Protein AF-A0A0D6PGB1-F1 (afdb_monomer)

Radius of gyration: 46.37 Å; Cα contacts (8 Å, |Δi|>4): 131; chains: 1; bounding box: 86×35×124 Å

Organism: NCBI:txid1120923

Mean predicted aligned error: 13.99 Å

Foldseek 3Di:
DDALVCVVVVVLCVLAVDDPCVDLVLVVLLLLLAPPLLSVLSCQCSVPDPHDHDQLCVVCVVVVHHSVVSVVSPVVSSVVSNVCVVPWVSVDPVRSVVVSVVSVVVVVVVVVVVVVVVVVVVVVVVVVVVVVVVVVVVVVVVVVVVVLVVVLVVLVVVLVVLVVVLVVLVVVLVVQVPPDPVSVPPDVSCVVSVVSVVVSVVSVVVSVVSVVVNVVSVVPDCVVVVVVCVVVPPDPPPDPPPDDDD

InterPro domains:
  IPR000943 RNA polymerase sigma-70 [PR00046] (34-46)
  IPR000943 RNA polymerase sigma-70 [PR00046] (55-70)
  IPR000943 RNA polymerase sigma-70 [PR00046] (70-81)
  IPR007630 RNA polymerase sigma-70 region 4 [PF04545] (30-82)
  IPR013324 RNA polymerase sigma factor, region 3/4-like [SSF88659] (23-91)
  IPR036388 Winged helix-like DNA-binding domain superfamily [G3DSA:1.10.10.10] (14-84)
  IPR050239 Sigma-70 factor family, RNA polymerase initiation factors [PTHR30603] (18-88)

pLDDT: mean 81.24, std 16.2, range [36.19, 97.31]

Solvent-accessible surface area (backbone atoms only — not comparable to full-atom values): 13958 Å² total; per-residue (Å²): 139,84,57,40,57,52,60,48,48,52,50,50,34,74,73,60,73,60,90,62,66,84,41,66,67,58,47,52,54,56,44,69,71,46,54,73,71,41,32,52,54,49,27,32,47,28,17,48,79,98,38,66,67,43,53,54,55,60,46,9,66,74,73,75,43,53,40,67,55,43,51,52,43,47,55,49,48,54,53,49,50,48,49,50,56,75,76,41,62,67,80,40,65,68,61,39,52,51,50,51,52,54,49,52,51,52,52,48,53,56,50,51,52,51,51,52,55,50,52,52,52,52,53,51,54,50,51,55,51,51,55,49,49,52,53,51,48,52,51,50,54,52,50,53,51,53,53,48,51,52,52,50,54,50,53,50,50,53,42,52,52,47,50,55,51,39,53,53,50,50,53,51,49,56,55,55,69,68,45,57,73,75,56,58,76,76,47,78,35,65,63,55,48,50,52,49,51,54,52,42,49,56,43,49,56,49,45,51,53,45,52,52,51,50,51,50,62,61,69,70,51,68,69,80,70,62,65,70,56,73,77,64,76,69,73,92,79,80,83,81,86,85,86,90,86,131

Structure (mmCIF, N/CA/C/O backbone):
data_AF-A0A0D6PGB1-F1
#
_entry.id   AF-A0A0D6PGB1-F1
#
loop_
_atom_site.group_PDB
_atom_site.id
_atom_site.type_symbol
_atom_site.label_atom_id
_atom_site.label_alt_id
_atom_site.label_comp_id
_atom_site.label_asym_id
_atom_site.label_entity_id
_atom_site.label_seq_id
_atom_site.pdbx_PDB_ins_code
_atom_site.Cartn_x
_atom_site.Cartn_y
_atom_site.Cartn_z
_atom_site.occupancy
_atom_site.B_iso_or_equiv
_atom_site.auth_seq_id
_atom_site.auth_comp_id
_atom_site.auth_asym_id
_atom_site.auth_atom_id
_atom_site.pdbx_PDB_model_num
ATOM 1 N N . MET A 1 1 ? -25.724 -20.618 42.644 1.00 36.19 1 MET A N 1
ATOM 2 C CA . MET A 1 1 ? -25.539 -20.576 41.175 1.00 36.19 1 MET A CA 1
ATOM 3 C C . MET A 1 1 ? -25.773 -19.133 40.751 1.00 36.19 1 MET A C 1
ATOM 5 O O . MET A 1 1 ? -26.821 -18.818 40.206 1.00 36.19 1 MET A O 1
ATOM 9 N N . ASP A 1 2 ? -24.868 -18.235 41.144 1.00 40.53 2 ASP A N 1
ATOM 10 C CA . ASP A 1 2 ? -25.157 -16.798 41.161 1.00 40.53 2 ASP A CA 1
ATOM 11 C C . ASP A 1 2 ? -24.862 -16.106 39.825 1.00 40.53 2 ASP A C 1
ATOM 13 O O . ASP A 1 2 ? -23.730 -16.051 39.355 1.00 40.53 2 ASP A O 1
ATOM 17 N N . TYR A 1 3 ? -25.951 -15.589 39.257 1.00 51.47 3 TYR A N 1
ATOM 18 C CA . TYR A 1 3 ? -26.139 -14.444 38.365 1.00 51.47 3 TYR A CA 1
ATOM 19 C C . TYR A 1 3 ? -24.887 -13.758 37.765 1.00 51.47 3 TYR A C 1
ATOM 21 O O . TYR A 1 3 ? -24.330 -12.837 38.372 1.00 51.47 3 TYR A O 1
ATOM 29 N N . PRO A 1 4 ? -24.540 -14.081 36.502 1.00 61.91 4 PRO A N 1
ATOM 30 C CA . PRO A 1 4 ? -23.469 -13.428 35.740 1.00 61.91 4 PRO A CA 1
ATOM 31 C C . PRO A 1 4 ? -23.622 -11.894 35.696 1.00 61.91 4 PRO A C 1
ATOM 33 O O . PRO A 1 4 ? -22.735 -11.139 36.107 1.00 61.91 4 PRO A O 1
ATOM 36 N N . ILE A 1 5 ? -24.827 -11.426 35.360 1.00 68.06 5 ILE A N 1
ATOM 37 C CA . ILE A 1 5 ? -25.160 -9.998 35.250 1.00 68.06 5 ILE A CA 1
ATOM 38 C C . ILE A 1 5 ? -25.135 -9.290 36.618 1.00 68.06 5 ILE A C 1
ATOM 40 O O . ILE A 1 5 ? -24.740 -8.127 36.704 1.00 68.06 5 ILE A O 1
ATOM 44 N N . ALA A 1 6 ? -25.475 -9.980 37.714 1.00 71.88 6 ALA A N 1
ATOM 45 C CA . ALA A 1 6 ? -25.548 -9.351 39.035 1.00 71.88 6 ALA A CA 1
ATOM 46 C C . ALA A 1 6 ? -24.180 -8.868 39.531 1.00 71.88 6 ALA A C 1
ATOM 48 O O . ALA A 1 6 ? -24.103 -7.827 40.175 1.00 71.88 6 ALA A O 1
ATOM 49 N N . SER A 1 7 ? -23.093 -9.571 39.196 1.00 80.75 7 SER A N 1
ATOM 50 C CA . SER A 1 7 ? -21.736 -9.156 39.581 1.00 80.75 7 SER A CA 1
ATOM 51 C C . SER A 1 7 ? -21.315 -7.833 38.923 1.00 80.75 7 SER A C 1
ATOM 53 O O . SER A 1 7 ? -20.677 -6.987 39.555 1.00 80.75 7 SER A O 1
ATOM 55 N N . PHE A 1 8 ? -21.710 -7.640 37.663 1.00 84.62 8 PHE A N 1
ATOM 56 C CA . PHE A 1 8 ? -21.461 -6.427 36.892 1.00 84.62 8 PHE A CA 1
ATOM 57 C C . PHE A 1 8 ? -22.278 -5.256 37.434 1.00 84.62 8 PHE A C 1
ATOM 59 O O . PHE A 1 8 ? -21.729 -4.210 37.786 1.00 84.62 8 PHE A O 1
ATOM 66 N N . VAL A 1 9 ? -23.586 -5.472 37.575 1.00 82.94 9 VAL A N 1
ATOM 67 C CA . VAL A 1 9 ? -24.528 -4.472 38.079 1.00 82.94 9 VAL A CA 1
ATOM 68 C C . VAL A 1 9 ? -24.185 -4.068 39.513 1.00 82.94 9 VAL A C 1
ATOM 70 O O . VAL A 1 9 ? -24.184 -2.881 3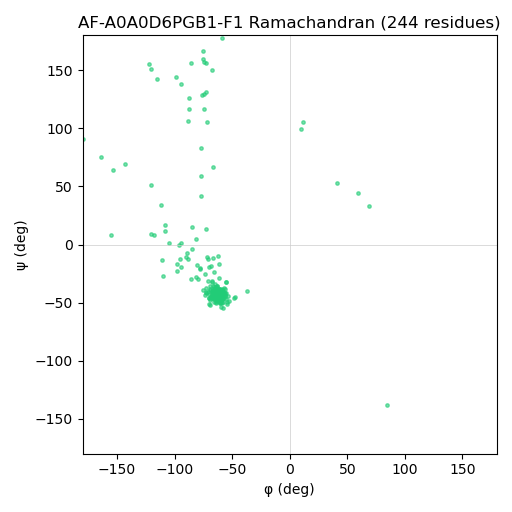9.827 1.00 82.94 9 VAL A O 1
ATOM 73 N N . ALA A 1 10 ? -23.813 -5.015 40.379 1.00 82.88 10 ALA A N 1
ATOM 74 C CA . ALA A 1 10 ? -23.395 -4.723 41.748 1.00 82.88 10 ALA A CA 1
ATOM 75 C C . ALA A 1 10 ? -22.157 -3.820 41.789 1.00 82.88 10 ALA A C 1
ATOM 77 O O . ALA A 1 10 ? -22.096 -2.886 42.593 1.00 82.88 10 ALA A O 1
ATOM 78 N N . ARG A 1 11 ? -21.180 -4.056 40.904 1.00 86.00 11 ARG A N 1
ATOM 79 C CA . ARG A 1 11 ? -19.996 -3.199 40.803 1.00 86.00 11 ARG A CA 1
ATOM 80 C C . ARG A 1 11 ? -20.355 -1.801 40.302 1.00 86.00 11 ARG A C 1
ATOM 82 O O . ARG A 1 11 ? -19.909 -0.829 40.904 1.00 86.00 11 ARG A O 1
ATOM 89 N N . LEU A 1 12 ? -21.203 -1.688 39.279 1.00 83.00 12 LEU A N 1
ATOM 90 C CA . LEU A 1 12 ? -21.682 -0.391 38.787 1.00 83.00 12 LEU A CA 1
ATOM 91 C C . LEU A 1 12 ? -22.460 0.389 39.855 1.00 83.00 12 LEU A C 1
ATOM 93 O O . LEU A 1 12 ? -22.191 1.568 40.073 1.00 83.00 12 LEU A O 1
ATOM 97 N N . LYS A 1 13 ? -23.372 -0.274 40.575 1.00 80.06 13 LYS A N 1
ATOM 98 C CA . LYS A 1 13 ? -24.139 0.330 41.674 1.00 80.06 13 LYS A CA 1
ATOM 99 C C . LYS A 1 13 ? -23.231 0.800 42.808 1.00 80.06 13 LYS A C 1
ATOM 101 O O . LYS A 1 13 ? -23.416 1.903 43.313 1.00 80.06 13 LYS A O 1
ATOM 106 N N . LYS A 1 14 ? -22.217 0.007 43.171 1.00 78.31 14 LYS A N 1
ATOM 107 C CA . LYS A 1 14 ? -21.216 0.387 44.179 1.00 78.31 14 LYS A CA 1
ATOM 108 C C . LYS A 1 14 ? -20.385 1.598 43.748 1.00 78.31 14 LYS A C 1
ATOM 110 O O . LYS A 1 14 ? -20.027 2.417 44.587 1.00 78.31 14 LYS A O 1
ATOM 115 N N . GLU A 1 15 ? -20.053 1.696 42.465 1.00 68.94 15 GLU A N 1
ATOM 116 C CA . GLU A 1 15 ? -19.170 2.741 41.938 1.00 68.94 15 GLU A CA 1
ATOM 117 C C . GLU A 1 15 ? -19.903 4.037 41.527 1.00 68.94 15 GLU A C 1
ATOM 119 O O . GLU A 1 15 ? -19.230 5.050 41.328 1.00 68.94 15 GLU A O 1
ATOM 124 N N . GLY A 1 16 ? -21.243 4.039 41.429 1.00 65.88 16 GLY A N 1
ATOM 125 C CA . GLY A 1 16 ? -22.005 5.195 40.925 1.00 65.88 16 GLY A CA 1
ATOM 126 C C . GLY A 1 16 ? -23.468 5.355 41.373 1.00 65.88 16 GLY A C 1
ATOM 127 O O . GLY A 1 16 ? -24.131 6.229 40.834 1.00 65.88 16 GLY A O 1
ATOM 128 N N . ALA A 1 17 ? -23.978 4.561 42.325 1.00 56.44 17 ALA A N 1
ATOM 129 C CA . ALA A 1 17 ? -25.306 4.696 42.957 1.00 56.44 17 ALA A CA 1
ATOM 130 C C . ALA A 1 17 ? -26.478 5.057 42.011 1.00 56.44 17 ALA A C 1
ATOM 132 O O . ALA A 1 17 ? -27.233 5.988 42.274 1.00 56.44 17 ALA A O 1
ATOM 133 N N . ILE A 1 18 ? -26.660 4.300 40.926 1.00 62.25 18 ILE A N 1
ATOM 134 C CA . ILE A 1 18 ? -27.810 4.453 40.020 1.00 62.25 18 ILE A CA 1
ATOM 135 C C . ILE A 1 18 ? -28.878 3.406 40.340 1.00 62.25 18 ILE A C 1
ATOM 137 O O . ILE A 1 18 ? -28.560 2.253 40.651 1.00 62.25 18 ILE A O 1
ATOM 141 N N . LYS A 1 19 ? -30.151 3.792 40.212 1.00 61.44 19 LYS A N 1
ATOM 142 C CA . LYS A 1 19 ? -31.306 2.922 40.477 1.00 61.44 19 LYS A CA 1
ATOM 143 C C . LYS A 1 19 ? -31.723 2.064 39.270 1.00 61.44 19 LYS A C 1
ATOM 145 O O . LYS A 1 19 ? -32.215 0.966 39.491 1.00 61.44 19 LYS A O 1
ATOM 150 N N . SER A 1 20 ? -31.506 2.514 38.028 1.00 62.84 20 SER A N 1
ATOM 151 C CA . SER A 1 20 ? -32.056 1.902 36.798 1.00 62.84 20 SER A CA 1
ATOM 152 C C . SER A 1 20 ? -31.152 0.918 36.026 1.00 62.84 20 SER A C 1
ATOM 154 O O . SER A 1 20 ? -31.599 0.349 35.032 1.00 62.84 20 SER A O 1
ATOM 156 N N . VAL A 1 21 ? -29.912 0.653 36.472 1.00 64.44 21 VAL A N 1
ATOM 157 C CA . VAL A 1 21 ? -28.917 -0.195 35.748 1.00 64.44 21 VAL A CA 1
ATOM 158 C C . VAL A 1 21 ? -29.368 -1.648 35.565 1.00 64.44 21 VAL A C 1
ATOM 160 O O . VAL A 1 21 ? -28.741 -2.408 34.838 1.00 64.44 21 VAL A O 1
ATOM 163 N N . ASP A 1 22 ? -30.454 -2.057 36.216 1.00 68.19 22 A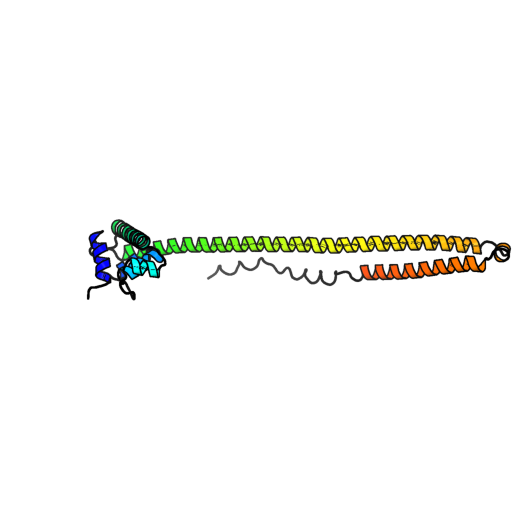SP A N 1
ATOM 164 C CA . ASP A 1 22 ? -30.984 -3.417 36.118 1.00 68.19 22 ASP A CA 1
ATOM 165 C C . ASP A 1 22 ? -31.621 -3.719 34.744 1.00 68.19 22 ASP A C 1
ATOM 167 O O . ASP A 1 22 ? -31.875 -4.883 34.435 1.00 68.19 22 ASP A O 1
ATOM 171 N N . LYS A 1 23 ? -31.865 -2.703 33.900 1.00 77.94 23 LYS A N 1
ATOM 172 C CA . LYS A 1 23 ? -32.414 -2.889 32.548 1.00 77.94 23 LYS A CA 1
ATOM 173 C C . LYS A 1 23 ? -31.351 -3.417 31.578 1.00 77.94 23 LYS A C 1
ATOM 175 O O . LYS A 1 23 ? -30.284 -2.822 31.422 1.00 77.94 23 LYS A O 1
ATOM 180 N N . ALA A 1 24 ? -31.677 -4.503 30.874 1.00 80.94 24 ALA A N 1
ATOM 181 C CA . ALA A 1 24 ? -30.784 -5.137 29.900 1.00 80.94 24 ALA A CA 1
ATOM 182 C C . ALA A 1 24 ? -30.344 -4.174 28.780 1.00 80.94 24 ALA A C 1
ATOM 184 O O . ALA A 1 24 ? -29.161 -4.132 28.449 1.00 80.94 24 ALA A O 1
ATOM 185 N N . ASP A 1 25 ? -31.255 -3.341 28.270 1.00 81.50 25 ASP A N 1
ATOM 186 C CA . ASP A 1 25 ? -30.962 -2.387 27.190 1.00 81.50 25 ASP A CA 1
ATOM 187 C C . ASP A 1 25 ? -29.979 -1.291 27.622 1.00 81.50 25 ASP A C 1
ATOM 189 O O . ASP A 1 25 ? -29.107 -0.886 26.853 1.00 81.50 25 ASP A O 1
ATOM 193 N N . THR A 1 26 ? -30.057 -0.844 28.878 1.00 83.50 26 THR A N 1
ATOM 194 C CA . THR A 1 26 ? -29.109 0.123 29.447 1.00 83.50 26 THR A CA 1
ATOM 195 C C . THR A 1 26 ? -27.714 -0.486 29.568 1.00 83.50 26 THR A C 1
ATOM 197 O O . THR A 1 26 ? -26.721 0.176 29.263 1.00 83.50 26 THR A O 1
ATOM 200 N N . ILE A 1 27 ? -27.624 -1.755 29.982 1.00 85.81 27 ILE A N 1
ATOM 201 C CA . ILE A 1 27 ? -26.357 -2.495 30.063 1.00 85.81 27 ILE A CA 1
ATOM 202 C C . ILE A 1 27 ? -25.742 -2.649 28.671 1.00 85.81 27 ILE A C 1
ATOM 204 O O . ILE A 1 27 ? -24.567 -2.328 28.490 1.00 85.81 27 ILE A O 1
ATOM 208 N N . GLU A 1 28 ? -26.528 -3.089 27.691 1.00 88.38 28 GLU A N 1
ATOM 209 C CA . GLU A 1 28 ? -26.060 -3.270 26.316 1.00 88.38 28 GLU A CA 1
ATOM 210 C C . GLU A 1 28 ? -25.646 -1.928 25.691 1.00 88.38 28 GLU A C 1
ATOM 212 O O . GLU A 1 28 ? -24.582 -1.810 25.080 1.00 88.38 28 GLU A O 1
ATOM 217 N N . GLY A 1 29 ? -26.423 -0.873 25.945 1.00 88.19 29 GLY A N 1
ATOM 218 C CA . GLY A 1 29 ? -26.105 0.492 25.549 1.00 88.19 29 GLY A CA 1
ATOM 219 C C . GLY A 1 29 ? -24.787 0.983 26.147 1.00 88.19 29 GLY A C 1
ATOM 220 O O . GLY A 1 29 ? -23.940 1.495 25.416 1.00 88.19 29 GLY A O 1
ATOM 221 N N . LEU A 1 30 ? -24.551 0.775 27.446 1.00 89.00 30 LEU A N 1
ATOM 222 C CA . LEU A 1 30 ? -23.270 1.098 28.082 1.00 89.00 30 LEU A CA 1
ATOM 223 C C . LEU A 1 30 ? -22.121 0.312 27.445 1.00 89.00 30 LEU A C 1
ATOM 225 O O . LEU A 1 30 ? -21.122 0.927 27.062 1.00 89.00 30 LEU A O 1
ATOM 229 N N . LEU A 1 31 ? -22.264 -1.006 27.286 1.00 91.12 31 LEU A N 1
ATOM 230 C CA . LEU A 1 31 ? -21.253 -1.870 26.669 1.00 91.12 31 LEU A CA 1
ATOM 231 C C . LEU A 1 31 ? -20.885 -1.398 25.258 1.00 91.12 31 LEU A C 1
ATOM 233 O O . LEU A 1 31 ? -19.696 -1.275 24.976 1.00 91.12 31 LEU A O 1
ATOM 237 N N . SER A 1 32 ? -21.867 -0.993 24.445 1.00 90.69 32 SER A N 1
ATOM 238 C CA . SER A 1 32 ? -21.641 -0.466 23.089 1.00 90.69 32 SER A CA 1
ATOM 239 C C . SER A 1 32 ? -20.797 0.817 23.037 1.00 90.69 32 SER A C 1
ATOM 241 O O . SER A 1 32 ? -20.274 1.195 21.990 1.00 90.69 32 SER A O 1
ATOM 243 N N . THR A 1 33 ? -20.646 1.522 24.165 1.00 90.38 33 THR A N 1
ATOM 244 C CA . THR A 1 33 ? -19.785 2.710 24.230 1.00 90.38 33 THR A CA 1
ATOM 245 C C . THR A 1 33 ? -18.305 2.377 24.399 1.00 90.38 33 THR A C 1
ATOM 247 O O . THR A 1 33 ? -17.454 3.251 24.200 1.00 90.38 33 THR A O 1
ATOM 250 N N . LEU A 1 34 ? -17.972 1.162 24.822 1.00 92.50 34 LEU A N 1
ATOM 251 C CA . LEU A 1 34 ? -16.593 0.723 24.987 1.00 92.50 34 LEU A CA 1
ATOM 252 C C . LEU A 1 34 ? -15.934 0.434 23.635 1.00 92.50 34 LEU A C 1
ATOM 254 O O . LEU A 1 34 ? -16.589 0.345 22.603 1.00 92.50 34 LEU A O 1
ATOM 258 N N . THR A 1 35 ? -14.607 0.301 23.629 1.00 92.25 35 THR A N 1
ATOM 259 C CA . THR A 1 35 ? -13.926 -0.306 22.479 1.00 92.25 35 THR A CA 1
ATOM 260 C C . THR A 1 35 ? -14.176 -1.813 22.455 1.00 92.25 35 THR A C 1
ATOM 262 O O . THR A 1 35 ? -14.370 -2.417 23.508 1.00 92.25 35 THR A O 1
ATOM 265 N N . GLU A 1 36 ? -14.063 -2.442 21.285 1.00 91.88 36 GLU A N 1
ATOM 266 C CA . GLU A 1 36 ? -14.257 -3.892 21.108 1.00 91.88 36 GLU A CA 1
ATOM 267 C C . GLU A 1 36 ? -13.477 -4.732 22.142 1.00 91.88 36 GLU A C 1
ATOM 269 O O . GLU A 1 36 ? -14.035 -5.590 22.822 1.00 91.88 36 GLU A O 1
ATOM 274 N N . GLN A 1 37 ? -12.197 -4.408 22.366 1.00 93.38 37 GLN A N 1
ATOM 275 C CA . GLN A 1 37 ? -11.370 -5.089 23.372 1.00 93.38 37 GLN A CA 1
ATOM 276 C C . GLN A 1 37 ? -11.861 -4.884 24.812 1.00 93.38 37 GLN A C 1
ATOM 278 O O . GLN A 1 37 ? -11.785 -5.794 25.637 1.00 93.38 37 GLN A O 1
ATOM 283 N N . GLN A 1 38 ? -12.310 -3.673 25.147 1.00 95.00 38 GLN A N 1
ATOM 284 C CA . GLN A 1 38 ? -12.826 -3.366 26.481 1.00 95.00 38 GLN A CA 1
ATOM 285 C C . GLN A 1 38 ? -14.137 -4.108 26.733 1.00 95.00 38 GLN A C 1
ATOM 287 O O . GLN A 1 38 ? -14.303 -4.715 27.790 1.00 95.00 38 GLN A O 1
ATOM 292 N N . GLU A 1 39 ? -15.040 -4.073 25.759 1.00 94.31 39 GLU A N 1
ATOM 293 C CA . GLU A 1 39 ? -16.326 -4.752 25.799 1.00 94.31 39 GLU A CA 1
ATOM 294 C C . GLU A 1 39 ? -16.150 -6.264 25.956 1.00 94.31 39 GLU A C 1
ATOM 296 O O . GLU A 1 39 ? -16.719 -6.851 26.875 1.00 94.31 39 GLU A O 1
ATOM 301 N N . GLN A 1 40 ? -15.296 -6.882 25.135 1.00 94.00 40 GLN A N 1
ATOM 302 C CA . GLN A 1 40 ? -15.006 -8.314 25.197 1.00 94.00 40 GLN A CA 1
ATOM 303 C C . GLN A 1 40 ? -14.490 -8.731 26.581 1.00 94.00 40 GLN A C 1
ATOM 305 O O . GLN A 1 40 ? -14.971 -9.707 27.158 1.00 94.00 40 GLN A O 1
ATOM 310 N N . ILE A 1 41 ? -13.542 -7.976 27.149 1.00 95.00 41 ILE A N 1
ATOM 311 C CA . ILE A 1 41 ? -12.995 -8.259 28.483 1.00 95.00 41 ILE A CA 1
ATOM 312 C C . ILE A 1 41 ? -14.088 -8.170 29.555 1.00 95.00 41 ILE A C 1
ATOM 314 O O . ILE A 1 41 ? -14.157 -9.042 30.421 1.00 95.00 41 ILE A O 1
ATOM 318 N N . VAL A 1 42 ? -14.952 -7.153 29.501 1.00 93.12 42 VAL A N 1
ATOM 319 C CA . VAL A 1 42 ? -16.049 -6.979 30.468 1.00 93.12 42 VAL A CA 1
ATOM 320 C C . VAL A 1 42 ? -17.099 -8.087 30.320 1.00 93.12 42 VAL A C 1
ATOM 322 O O . VAL A 1 42 ? -17.498 -8.673 31.331 1.00 93.12 42 VAL A O 1
ATOM 325 N N . ARG A 1 43 ? -17.492 -8.434 29.086 1.00 92.62 43 ARG A N 1
ATOM 326 C CA . ARG A 1 43 ? -18.440 -9.523 28.795 1.00 92.62 43 ARG A CA 1
ATOM 327 C C . ARG A 1 43 ? -17.922 -10.870 29.300 1.00 92.62 43 ARG A C 1
ATOM 329 O O . ARG A 1 43 ? -18.654 -11.556 30.004 1.00 92.62 43 ARG A O 1
ATOM 336 N N . LEU A 1 44 ? -16.658 -11.217 29.031 1.00 93.06 44 LEU A N 1
ATOM 337 C CA . LEU A 1 44 ? -16.033 -12.457 29.519 1.00 93.06 44 LEU A CA 1
ATOM 338 C C . LEU A 1 44 ? -15.883 -12.472 31.044 1.00 93.06 44 LEU A C 1
ATOM 340 O O . LEU A 1 44 ? -16.032 -13.508 31.685 1.00 93.06 44 LEU A O 1
ATOM 344 N N . ARG A 1 45 ? -15.578 -11.327 31.655 1.00 91.94 45 ARG A N 1
ATOM 345 C CA . ARG A 1 45 ? -15.382 -11.227 33.105 1.00 91.94 45 ARG A CA 1
ATOM 346 C C . ARG A 1 45 ? -16.666 -11.464 33.885 1.00 91.94 45 ARG A C 1
ATOM 348 O O . ARG A 1 45 ? -16.639 -12.150 34.905 1.00 91.94 45 ARG A O 1
ATOM 355 N N . HIS A 1 46 ? -17.760 -10.889 33.407 1.00 89.94 46 HIS A N 1
ATOM 356 C CA . HIS A 1 46 ? -19.049 -10.909 34.088 1.00 89.94 46 HIS A CA 1
ATOM 357 C C . HIS A 1 46 ? -20.057 -11.874 33.459 1.00 89.94 46 HIS A C 1
ATOM 359 O O . HIS A 1 46 ? -21.173 -11.978 33.944 1.00 89.94 46 HIS A O 1
ATOM 365 N N . GLY A 1 47 ? -19.679 -12.602 32.408 1.00 87.38 47 GLY A N 1
ATOM 366 C CA . GLY A 1 47 ? -20.557 -13.549 31.725 1.00 87.38 47 GLY A CA 1
ATOM 367 C C . GLY A 1 47 ? -21.822 -12.897 31.158 1.00 87.38 47 GLY A C 1
ATOM 368 O O . GLY A 1 47 ? -22.929 -13.387 31.364 1.00 87.38 47 GLY A O 1
ATOM 369 N N . ILE A 1 48 ? -21.674 -11.736 30.515 1.00 86.94 48 ILE A N 1
ATOM 370 C CA . ILE A 1 48 ? -22.800 -10.987 29.937 1.00 86.94 48 ILE A CA 1
ATOM 371 C C . ILE A 1 48 ? -23.061 -11.494 28.516 1.00 86.94 48 ILE A C 1
ATOM 373 O O . ILE A 1 48 ? -22.153 -11.489 27.686 1.00 86.94 48 ILE A O 1
ATOM 377 N N . GLY A 1 49 ? -24.300 -11.888 28.215 1.00 83.69 49 GLY A N 1
ATOM 378 C CA . GLY A 1 49 ? -24.674 -12.476 26.924 1.00 83.69 49 GLY A CA 1
ATOM 379 C C . GLY A 1 49 ? -24.396 -13.988 26.879 1.00 83.69 49 GLY A C 1
ATOM 380 O O . GLY A 1 49 ? -24.668 -14.669 27.865 1.00 83.69 49 GLY A O 1
ATOM 381 N N . PRO A 1 50 ? -23.864 -14.541 25.771 1.00 83.56 50 PRO A N 1
ATOM 382 C CA . PRO A 1 50 ? -23.613 -15.982 25.632 1.00 83.56 50 PRO A CA 1
ATOM 383 C C 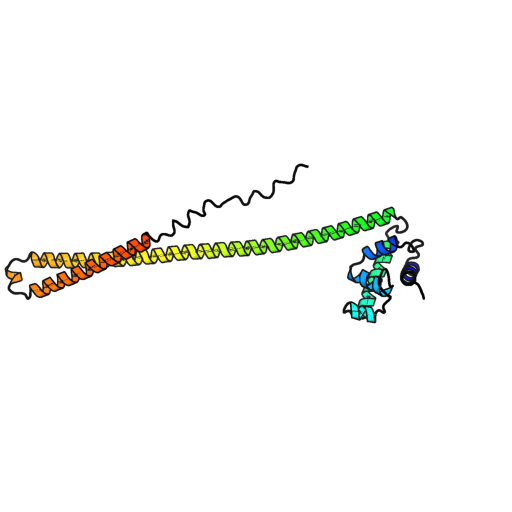. PRO A 1 50 ? -22.307 -16.457 26.298 1.00 83.56 50 PRO A C 1
ATOM 385 O O . PRO A 1 50 ? -21.914 -17.611 26.131 1.00 83.56 50 PRO A O 1
ATOM 388 N N . TYR A 1 51 ? -21.595 -15.579 27.009 1.00 84.31 51 TYR A N 1
ATOM 389 C CA . TYR A 1 51 ? -20.263 -15.869 27.536 1.00 84.31 51 TYR A CA 1
ATOM 390 C C . TYR A 1 51 ? -20.317 -16.387 28.980 1.00 84.31 51 TYR A C 1
ATOM 392 O O . TYR A 1 51 ? -21.037 -15.818 29.801 1.00 84.31 51 TYR A O 1
ATOM 400 N N . PRO A 1 52 ? -19.529 -17.416 29.340 1.00 87.06 52 PRO A N 1
ATOM 401 C CA . PRO A 1 52 ? -19.337 -17.792 30.735 1.00 87.06 52 PRO A CA 1
ATOM 402 C C . PRO A 1 52 ? -18.398 -16.807 31.450 1.00 87.06 52 PRO A C 1
ATOM 404 O O . PRO A 1 52 ? -17.616 -16.091 30.827 1.00 87.06 52 PRO A O 1
ATOM 407 N N . THR A 1 53 ? -18.458 -16.775 32.783 1.00 90.56 53 THR A N 1
ATOM 408 C CA . THR A 1 53 ? -17.578 -15.928 33.602 1.00 90.56 53 THR A CA 1
ATOM 409 C C . THR A 1 53 ? -16.148 -16.465 33.626 1.00 90.56 53 THR A C 1
ATOM 411 O O . THR A 1 53 ? -15.929 -17.629 33.966 1.00 90.56 53 THR A O 1
ATOM 414 N N . HIS A 1 54 ? -15.169 -15.596 33.379 1.00 92.62 54 HIS A N 1
ATOM 415 C CA . HIS A 1 54 ? -13.750 -15.938 33.384 1.00 92.62 54 HIS A CA 1
ATOM 416 C C . HIS A 1 54 ? -12.929 -15.132 34.400 1.00 92.62 54 HIS A C 1
ATOM 418 O O . HIS A 1 54 ? -13.196 -13.971 34.739 1.00 92.62 54 HIS A O 1
ATOM 424 N N . THR A 1 55 ? -11.852 -15.749 34.885 1.00 94.75 55 THR A N 1
ATOM 425 C CA . THR A 1 55 ? -10.859 -15.053 35.713 1.00 94.75 55 THR A CA 1
ATOM 426 C C . THR A 1 55 ? -9.976 -14.135 34.861 1.00 94.75 55 THR A C 1
ATOM 428 O O . THR A 1 55 ? -9.794 -14.368 33.673 1.00 94.75 55 THR A O 1
ATOM 431 N N . LEU A 1 56 ? -9.360 -13.110 35.464 1.00 94.69 56 LEU A N 1
ATOM 432 C CA . LEU A 1 56 ? -8.439 -12.211 34.747 1.00 94.69 56 LEU A CA 1
ATOM 433 C C . LEU A 1 56 ? -7.286 -12.948 34.048 1.00 94.69 56 LEU A C 1
ATOM 435 O O . LEU A 1 56 ? -6.806 -12.474 33.026 1.00 94.69 56 LEU A O 1
ATOM 439 N N . ALA A 1 57 ? -6.829 -14.070 34.616 1.00 95.19 57 ALA A N 1
ATOM 440 C CA . ALA A 1 57 ? -5.780 -14.891 34.018 1.00 95.19 57 ALA A CA 1
ATOM 441 C C . ALA A 1 57 ? -6.298 -15.602 32.761 1.00 95.19 57 ALA A C 1
ATOM 443 O O . ALA A 1 57 ? -5.735 -15.405 31.695 1.00 95.19 57 ALA A O 1
ATOM 444 N N . GLN A 1 58 ? -7.437 -16.296 32.869 1.00 95.38 58 GLN A N 1
ATOM 445 C CA . GLN A 1 58 ? -8.080 -16.968 31.733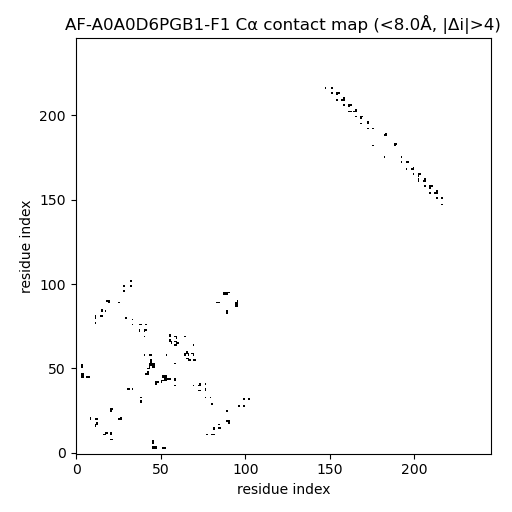 1.00 95.38 58 GLN A CA 1
ATOM 446 C C . GLN A 1 58 ? -8.426 -15.996 30.601 1.00 95.38 58 GLN A C 1
ATOM 448 O O . GLN A 1 58 ? -8.217 -16.306 29.437 1.00 95.38 58 GLN A O 1
ATOM 453 N N . ILE A 1 59 ? -8.931 -14.803 30.932 1.00 95.56 59 ILE A N 1
ATOM 454 C CA . ILE A 1 59 ? -9.182 -13.761 29.929 1.00 95.56 59 ILE A CA 1
ATOM 455 C C . ILE A 1 59 ? -7.868 -13.353 29.269 1.00 95.56 59 ILE A C 1
ATOM 457 O O . ILE A 1 59 ? -7.815 -13.253 28.051 1.00 95.56 59 ILE A O 1
ATOM 461 N N . GLY A 1 60 ? -6.810 -13.152 30.059 1.00 96.00 60 GLY A N 1
ATOM 462 C CA . GLY A 1 60 ? -5.474 -12.855 29.549 1.00 96.00 60 GLY A CA 1
ATOM 463 C C . GLY A 1 60 ? -4.992 -13.886 28.533 1.00 96.00 60 GLY A C 1
ATOM 464 O O . GLY A 1 60 ? -4.536 -13.498 27.461 1.00 96.00 60 GLY A O 1
ATOM 465 N N . ASP A 1 61 ? -5.196 -15.171 28.817 1.00 96.12 61 ASP A N 1
ATOM 466 C CA . ASP A 1 61 ? -4.851 -16.262 27.902 1.00 96.12 61 ASP A CA 1
ATOM 467 C C . ASP A 1 61 ? -5.682 -16.213 26.604 1.00 96.12 61 ASP A C 1
ATOM 469 O O . ASP A 1 61 ? -5.140 -16.419 25.522 1.00 96.12 61 ASP A O 1
ATOM 473 N N . ILE A 1 62 ? -6.976 -15.869 26.686 1.00 93.88 62 ILE A N 1
ATOM 474 C CA . ILE A 1 62 ? -7.881 -15.763 25.524 1.00 93.88 62 ILE A CA 1
ATOM 475 C C . ILE A 1 62 ? -7.507 -14.588 24.605 1.00 93.88 62 ILE A C 1
ATOM 477 O O . ILE A 1 62 ? -7.509 -14.740 23.386 1.00 93.88 62 ILE A O 1
ATOM 481 N N . VAL A 1 63 ? -7.209 -13.410 25.166 1.00 92.75 63 VAL A N 1
ATOM 482 C CA . VAL A 1 63 ? -6.891 -12.194 24.382 1.00 92.75 63 VAL A CA 1
ATOM 483 C C . VAL A 1 63 ? -5.390 -11.972 24.153 1.00 92.75 63 VAL A C 1
ATOM 485 O O . VAL A 1 63 ? -5.007 -10.973 23.546 1.00 92.75 63 VAL A O 1
ATOM 488 N N . GLY A 1 64 ? -4.525 -12.870 24.634 1.00 95.62 64 GLY A N 1
ATOM 489 C CA . GLY A 1 64 ? -3.069 -12.755 24.496 1.00 95.62 64 GLY A CA 1
ATOM 490 C C . GLY A 1 64 ? -2.453 -11.607 25.307 1.00 95.62 64 GLY A C 1
ATOM 491 O O . GLY A 1 64 ? -1.491 -10.977 24.869 1.00 95.62 64 GLY A O 1
ATOM 492 N N . LEU A 1 65 ? -3.013 -11.295 26.480 1.00 96.12 65 LEU A N 1
ATOM 493 C CA . LEU A 1 65 ? -2.576 -10.206 27.359 1.00 96.12 65 LEU A CA 1
ATOM 494 C C . LEU A 1 65 ? -2.208 -10.714 28.756 1.00 96.12 65 LEU A C 1
ATOM 496 O O . LEU A 1 65 ? -2.737 -11.703 29.247 1.00 96.12 65 LEU A O 1
ATOM 500 N N . SER A 1 66 ? -1.349 -9.979 29.465 1.00 97.25 66 SER A N 1
ATOM 501 C CA . SER A 1 66 ? -1.074 -10.294 30.869 1.00 97.25 66 SER A CA 1
ATOM 502 C C . SER A 1 66 ? -2.299 -10.038 31.754 1.00 97.25 66 SER A C 1
ATOM 504 O O . SER A 1 66 ? -3.078 -9.109 31.519 1.00 97.25 66 SER A O 1
ATOM 506 N N . LYS A 1 67 ? -2.424 -10.800 32.847 1.00 97.00 67 LYS A N 1
ATOM 507 C CA . LYS A 1 67 ? -3.471 -10.621 33.871 1.00 97.00 67 LYS A CA 1
ATOM 508 C C . LYS A 1 67 ? -3.618 -9.161 34.321 1.00 97.00 67 LYS A C 1
ATOM 510 O O . LYS A 1 67 ? -4.728 -8.645 34.446 1.00 97.00 67 LYS A O 1
ATOM 515 N N . GLU A 1 68 ? -2.495 -8.490 34.571 1.00 96.44 68 GLU A N 1
ATOM 516 C CA . GLU A 1 68 ? -2.491 -7.094 35.013 1.00 96.44 68 GLU A CA 1
ATOM 517 C C . GLU A 1 68 ? -2.954 -6.148 33.900 1.00 96.44 68 GLU A C 1
ATOM 519 O O . GLU A 1 68 ? -3.690 -5.196 34.162 1.00 96.44 68 GLU A O 1
ATOM 524 N N . ARG A 1 69 ? -2.608 -6.432 32.638 1.00 97.00 69 ARG A N 1
ATOM 525 C CA . ARG A 1 69 ? -3.100 -5.648 31.506 1.00 97.00 69 ARG A CA 1
ATOM 526 C C . ARG A 1 69 ? -4.615 -5.768 31.354 1.00 97.00 69 ARG A C 1
ATOM 528 O O . ARG A 1 69 ? -5.272 -4.743 31.177 1.00 97.00 69 ARG A O 1
ATOM 535 N N . VAL A 1 70 ? -5.173 -6.971 31.492 1.00 96.88 70 VAL A N 1
ATOM 536 C CA . VAL A 1 70 ? -6.630 -7.191 31.492 1.00 96.88 70 VAL A CA 1
ATOM 537 C C . VAL A 1 70 ? -7.299 -6.388 32.610 1.00 96.88 70 VAL A C 1
ATOM 539 O O . VAL A 1 70 ? -8.239 -5.642 32.342 1.00 96.88 70 VAL A O 1
ATOM 542 N N . ARG A 1 71 ? -6.761 -6.435 33.838 1.00 96.06 71 ARG A N 1
ATOM 543 C CA . ARG A 1 71 ? -7.263 -5.642 34.978 1.00 96.06 71 ARG A CA 1
ATOM 544 C C . ARG A 1 71 ? -7.263 -4.139 34.689 1.00 96.06 71 ARG A C 1
ATOM 546 O O . ARG A 1 71 ? -8.198 -3.422 35.041 1.00 96.06 71 ARG A O 1
ATOM 553 N N . GLN A 1 72 ? -6.202 -3.631 34.062 1.00 97.31 72 GLN A N 1
ATOM 554 C CA . GLN A 1 72 ? -6.111 -2.219 33.690 1.00 97.31 72 GLN A CA 1
ATOM 555 C C . GLN A 1 72 ? -7.163 -1.829 32.652 1.00 97.31 72 GLN A C 1
ATOM 557 O O . GLN A 1 72 ? -7.724 -0.737 32.757 1.00 97.31 72 GLN A O 1
ATOM 562 N N . ILE A 1 73 ? -7.412 -2.687 31.659 1.00 96.31 73 ILE A N 1
ATOM 563 C CA . ILE A 1 73 ? -8.425 -2.451 30.625 1.00 96.31 73 ILE A CA 1
ATOM 564 C C . ILE A 1 73 ? -9.825 -2.472 31.247 1.00 96.31 73 ILE A C 1
ATOM 566 O O . ILE A 1 73 ? -10.579 -1.521 31.043 1.00 96.31 73 ILE A O 1
ATOM 570 N N . GLU A 1 74 ? -10.123 -3.462 32.091 1.00 94.62 74 GLU A N 1
ATOM 571 C CA . GLU A 1 74 ? -11.371 -3.548 32.861 1.00 94.62 74 GLU A CA 1
ATOM 572 C C . GLU A 1 74 ? -11.596 -2.266 33.686 1.00 94.62 74 GLU A C 1
ATOM 574 O O . GLU A 1 74 ? -12.619 -1.598 33.561 1.00 94.62 74 GLU A O 1
ATOM 579 N N . ASN A 1 75 ? -10.600 -1.822 34.458 1.00 93.88 75 ASN A N 1
ATOM 580 C CA . ASN A 1 75 ? -10.712 -0.593 35.251 1.00 93.88 75 ASN A CA 1
ATOM 581 C C . ASN A 1 75 ? -10.825 0.685 34.403 1.00 93.88 75 ASN A C 1
ATOM 583 O O . ASN A 1 75 ? -11.280 1.718 34.895 1.00 93.88 75 ASN A O 1
ATOM 587 N N . ARG A 1 76 ? -10.351 0.688 33.152 1.00 95.00 76 ARG A N 1
ATOM 588 C CA . ARG A 1 76 ? -10.598 1.806 32.225 1.00 95.00 76 ARG A CA 1
ATOM 589 C C . ARG A 1 76 ? -12.048 1.799 31.748 1.00 95.00 76 ARG A C 1
ATOM 591 O O . ARG A 1 76 ? -12.653 2.865 31.746 1.00 95.00 76 ARG A O 1
ATOM 598 N N . ALA A 1 77 ? -12.599 0.629 31.429 1.00 94.00 77 ALA A N 1
ATOM 599 C CA . ALA A 1 77 ? -14.002 0.479 31.054 1.00 94.00 77 ALA A CA 1
ATOM 600 C C . ALA A 1 77 ? -14.947 0.965 32.168 1.00 94.00 77 ALA A C 1
ATOM 602 O O . ALA A 1 77 ? -15.771 1.843 31.930 1.00 94.00 77 ALA A O 1
ATOM 603 N N . PHE A 1 78 ? -14.750 0.514 33.412 1.00 91.44 78 PHE A N 1
ATOM 604 C CA . PHE A 1 78 ? -15.567 0.966 34.549 1.00 91.44 78 PHE A CA 1
ATOM 605 C C . PHE A 1 78 ? -15.4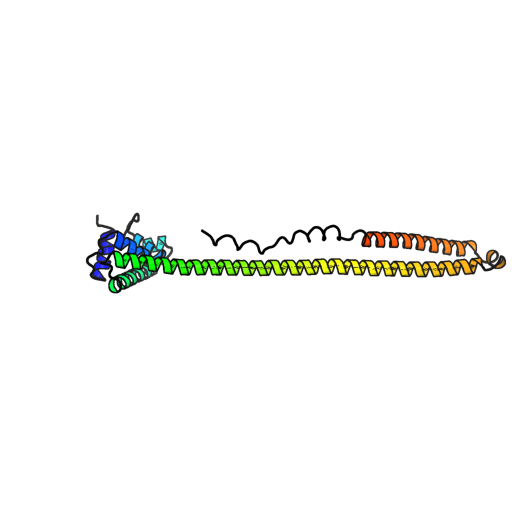52 2.473 34.821 1.00 91.44 78 PHE A C 1
ATOM 607 O O . PHE A 1 78 ? -16.452 3.140 35.082 1.00 91.44 78 PHE A O 1
ATOM 614 N N . ARG A 1 79 ? -14.253 3.056 34.674 1.00 91.19 79 ARG A N 1
ATOM 615 C CA . ARG A 1 79 ? -14.083 4.517 34.766 1.00 91.19 79 ARG A CA 1
ATOM 616 C C . ARG A 1 79 ? -14.872 5.268 33.697 1.00 91.19 79 ARG A C 1
ATOM 618 O O . ARG A 1 79 ? -15.409 6.333 33.995 1.00 91.19 79 ARG A O 1
ATOM 625 N N . GLN A 1 80 ? -14.937 4.731 32.481 1.00 90.44 80 GLN A N 1
ATOM 626 C CA . GLN A 1 80 ? -15.728 5.310 31.403 1.00 90.44 80 GLN A CA 1
ATOM 627 C C . GLN A 1 80 ? -17.226 5.200 31.689 1.00 90.44 80 GLN A C 1
ATOM 629 O O . GLN A 1 80 ? -17.925 6.199 31.541 1.00 90.44 80 GLN A O 1
ATOM 634 N N . PHE A 1 81 ? -17.707 4.040 32.145 1.00 89.94 81 PHE A N 1
ATOM 635 C CA . PHE A 1 81 ? -19.104 3.885 32.554 1.00 89.94 81 PHE A CA 1
ATOM 636 C C . PHE A 1 81 ? -19.483 4.914 33.600 1.00 89.94 81 PHE A C 1
ATOM 638 O O . PHE A 1 81 ? -20.443 5.646 33.403 1.00 89.94 81 PHE A O 1
ATOM 645 N N . ARG A 1 82 ? -18.671 5.056 34.649 1.00 87.56 82 ARG A N 1
ATOM 646 C CA . ARG A 1 82 ? -18.884 6.056 35.696 1.00 87.56 82 ARG A CA 1
ATOM 647 C C . ARG A 1 82 ? -18.982 7.478 35.135 1.00 87.56 82 ARG A C 1
ATOM 649 O O . ARG A 1 82 ? -19.827 8.252 35.568 1.00 87.56 82 ARG A O 1
ATOM 656 N N . TRP A 1 83 ? -18.132 7.833 34.172 1.00 88.06 83 TRP A N 1
ATOM 657 C CA . TRP A 1 83 ? -18.210 9.143 33.526 1.00 88.06 83 TRP A CA 1
ATOM 658 C C . TRP A 1 83 ? -19.533 9.329 32.772 1.00 88.06 83 TRP A C 1
ATOM 660 O O . TRP A 1 83 ? -20.186 10.348 32.977 1.00 88.06 83 TRP A O 1
ATOM 670 N N . ILE A 1 84 ? -19.949 8.346 31.966 1.00 88.12 84 ILE A N 1
ATOM 671 C CA . ILE A 1 84 ? -21.220 8.385 31.219 1.00 88.12 84 ILE A CA 1
ATOM 672 C C . ILE A 1 84 ? -22.397 8.512 32.188 1.00 88.12 84 ILE A C 1
ATOM 674 O O . ILE A 1 84 ? -23.219 9.400 32.028 1.00 88.12 84 ILE A O 1
ATOM 678 N N . ILE A 1 85 ? -22.407 7.682 33.225 1.00 84.56 85 ILE A N 1
ATOM 679 C CA . ILE A 1 85 ? -23.409 7.632 34.288 1.00 84.56 85 ILE A CA 1
ATOM 680 C C . ILE A 1 85 ? -23.579 8.978 35.004 1.00 84.56 85 ILE A C 1
ATOM 682 O O . ILE A 1 85 ? -24.697 9.374 35.297 1.00 84.56 85 ILE A O 1
ATOM 686 N N . HIS A 1 86 ? -22.482 9.670 35.328 1.00 82.44 86 HIS A N 1
ATOM 687 C CA . HIS A 1 86 ? -22.564 10.942 36.055 1.00 82.44 86 HIS A CA 1
ATOM 688 C C . HIS A 1 86 ? -22.877 12.144 35.169 1.00 82.44 86 HIS A C 1
ATOM 690 O O . HIS A 1 86 ? -23.372 13.144 35.676 1.00 82.44 86 HIS A O 1
ATOM 696 N N . HIS A 1 87 ? -22.506 12.096 33.890 1.00 82.88 87 HIS A N 1
ATOM 697 C CA . HIS A 1 87 ? -22.647 13.249 33.000 1.00 82.88 87 HIS A CA 1
ATOM 698 C C . HIS A 1 87 ? -23.902 13.170 32.145 1.00 82.88 87 HIS A C 1
ATOM 700 O O . HIS A 1 87 ? -24.350 14.210 31.678 1.00 82.88 87 HIS A O 1
ATOM 706 N N . GLN A 1 88 ? -24.435 11.967 31.927 1.00 79.31 88 GLN A N 1
ATOM 707 C CA . GLN A 1 88 ? -25.630 11.730 31.133 1.00 79.31 88 GLN A CA 1
ATOM 708 C C . GLN A 1 88 ? -26.723 11.171 32.025 1.00 79.31 88 GLN A C 1
ATOM 710 O O . GLN A 1 88 ? -26.451 10.361 32.909 1.00 79.31 88 GLN A O 1
ATOM 715 N N . ASP A 1 89 ? -27.955 11.594 31.775 1.00 75.75 89 ASP A N 1
ATOM 716 C CA . ASP A 1 89 ? -29.107 11.091 32.507 1.00 75.75 89 ASP A CA 1
ATOM 717 C C . ASP A 1 89 ? -29.466 9.694 31.985 1.00 75.75 89 ASP A C 1
ATOM 719 O O . ASP A 1 89 ? -30.261 9.529 31.065 1.00 75.75 89 ASP A O 1
ATOM 723 N N . VAL A 1 90 ? -28.772 8.675 32.503 1.00 75.19 90 VAL A N 1
ATOM 724 C CA . VAL A 1 90 ? -28.952 7.270 32.093 1.00 75.19 90 VAL A CA 1
ATOM 725 C C . VAL A 1 90 ? -30.320 6.729 32.534 1.00 75.19 90 VAL A C 1
ATOM 727 O O . VAL A 1 90 ? -30.784 5.728 31.989 1.00 75.19 90 VAL A O 1
ATOM 730 N N . ASP A 1 91 ? -30.972 7.393 33.494 1.00 75.19 91 ASP A N 1
ATOM 731 C CA . ASP A 1 91 ? -32.326 7.059 33.934 1.00 75.19 91 ASP A CA 1
ATOM 732 C C . ASP A 1 91 ? -33.391 7.489 32.894 1.00 75.19 91 ASP A C 1
ATOM 734 O O . ASP A 1 91 ? -34.450 6.856 32.823 1.00 75.19 91 ASP A O 1
ATOM 738 N N . ASP A 1 92 ? -33.104 8.493 32.050 1.00 82.75 92 ASP A N 1
ATOM 739 C CA . ASP A 1 92 ? -33.930 8.883 30.897 1.00 82.75 92 ASP A CA 1
ATOM 740 C C . ASP A 1 92 ? -33.528 8.096 29.633 1.00 82.75 92 ASP A C 1
ATOM 742 O O . ASP A 1 92 ? -32.506 8.347 28.983 1.00 82.75 92 ASP A O 1
ATOM 746 N N . GLU A 1 93 ? -34.383 7.145 29.248 1.00 78.81 93 GLU A N 1
ATOM 747 C CA . GLU A 1 93 ? -34.183 6.285 28.076 1.00 78.81 93 GLU A CA 1
ATOM 748 C C . GLU A 1 93 ? -34.016 7.074 26.768 1.00 78.81 93 GLU A C 1
ATOM 750 O O . GLU A 1 93 ? -33.203 6.694 25.919 1.00 78.81 93 GLU A O 1
ATOM 755 N N . LEU A 1 94 ? -34.744 8.182 26.591 1.00 81.94 94 LEU A N 1
ATOM 756 C CA . LEU A 1 94 ? -34.700 8.967 25.355 1.00 81.94 94 LEU A CA 1
ATOM 757 C C . LEU A 1 94 ? -33.390 9.751 25.250 1.00 81.94 94 LEU A C 1
ATOM 759 O O . LEU A 1 94 ? -32.753 9.765 24.188 1.00 81.94 94 LEU A O 1
ATOM 763 N N . ALA A 1 95 ? -32.967 10.369 26.354 1.00 84.44 95 ALA A N 1
ATOM 764 C CA . ALA A 1 95 ? -31.705 11.095 26.428 1.00 84.44 95 ALA A CA 1
ATOM 765 C C . ALA A 1 95 ? -30.515 10.154 26.186 1.00 84.44 95 ALA A C 1
ATOM 767 O O . ALA A 1 95 ? -29.641 10.445 25.357 1.00 84.44 95 ALA A O 1
ATOM 768 N N . PHE A 1 96 ? -30.516 8.987 26.837 1.00 85.31 96 PHE A N 1
ATOM 769 C CA . PHE A 1 96 ? -29.454 7.999 26.686 1.00 85.31 96 PHE A CA 1
ATOM 770 C C . PHE A 1 96 ? -29.398 7.417 25.265 1.00 85.31 96 PHE A C 1
ATOM 772 O O . PHE A 1 96 ? -28.321 7.354 24.665 1.00 85.31 96 PHE A O 1
ATOM 779 N N . ALA A 1 97 ? -30.544 7.086 24.661 1.00 85.81 97 ALA A N 1
ATOM 780 C CA . ALA A 1 97 ? -30.599 6.601 23.281 1.00 85.81 97 ALA A CA 1
ATOM 781 C C . ALA A 1 97 ? -30.075 7.638 22.269 1.00 85.81 97 ALA A C 1
ATOM 783 O O . ALA A 1 97 ? -29.348 7.288 21.334 1.00 85.81 97 ALA A O 1
ATOM 784 N N . SER A 1 98 ? -30.402 8.923 22.455 1.00 88.56 98 SER A N 1
ATOM 785 C CA . SER A 1 98 ? -29.869 10.014 21.627 1.00 88.56 98 SER A CA 1
ATOM 786 C C . SER A 1 98 ? -28.347 10.122 21.753 1.00 88.56 98 SER A C 1
ATOM 788 O O . SER A 1 98 ? -27.641 10.208 20.744 1.00 88.56 98 SER A O 1
ATOM 790 N N . TYR A 1 99 ? -27.820 10.032 22.978 1.00 88.62 99 TYR A N 1
ATOM 791 C CA . TYR A 1 99 ? -26.380 10.025 23.233 1.00 88.62 99 TYR A CA 1
ATOM 792 C C . TYR A 1 99 ? -25.667 8.870 22.511 1.00 88.62 99 TYR A C 1
ATOM 794 O O . TYR A 1 99 ? -24.656 9.099 21.838 1.00 88.62 99 TYR A O 1
ATOM 802 N N . LEU A 1 100 ? -26.202 7.646 22.594 1.00 89.19 100 LEU A N 1
ATOM 803 C CA . LEU A 1 100 ? -25.631 6.478 21.913 1.00 89.19 100 LEU A CA 1
ATOM 804 C C . LEU A 1 100 ? -25.616 6.662 20.392 1.00 89.19 100 LEU A C 1
ATOM 806 O O . LEU A 1 100 ? -24.580 6.439 19.760 1.00 89.19 100 LEU A O 1
ATOM 810 N N . LYS A 1 101 ? -26.714 7.162 19.809 1.00 88.69 101 LYS A N 1
ATOM 811 C CA . LYS A 1 101 ? -26.788 7.485 18.373 1.00 88.69 101 LYS A CA 1
ATOM 812 C C . LYS A 1 101 ? -25.736 8.513 17.966 1.00 88.69 101 LYS A C 1
ATOM 814 O O . LYS A 1 101 ? -25.018 8.306 16.990 1.00 88.69 101 LYS A O 1
ATOM 819 N N . GLN A 1 102 ? -25.597 9.600 18.726 1.00 90.75 102 GLN A N 1
ATOM 820 C CA . GLN A 1 102 ? -24.593 10.629 18.448 1.00 90.75 102 GLN A CA 1
ATOM 821 C C . GLN A 1 102 ? -23.168 10.080 18.540 1.00 90.75 102 GLN A C 1
ATOM 823 O O . GLN A 1 102 ? -22.309 10.439 17.734 1.00 90.75 102 GLN A O 1
ATOM 828 N N . ARG A 1 103 ? -22.894 9.215 19.518 1.00 90.12 103 ARG A N 1
ATOM 829 C CA . ARG A 1 103 ? -21.578 8.599 19.692 1.00 90.12 103 ARG A CA 1
ATOM 830 C C . ARG A 1 103 ? -21.240 7.656 18.537 1.00 90.12 103 ARG A C 1
ATOM 832 O O . ARG A 1 103 ? -20.144 7.776 17.995 1.00 90.12 103 ARG A O 1
ATOM 839 N N . ALA A 1 104 ? -22.177 6.797 18.138 1.00 88.19 104 ALA A N 1
ATOM 840 C CA . ALA A 1 104 ? -22.022 5.893 16.999 1.00 88.19 104 ALA A CA 1
ATOM 841 C C . ALA A 1 104 ? -21.806 6.661 15.684 1.00 88.19 104 ALA A C 1
ATOM 843 O O . ALA A 1 104 ? -20.918 6.322 14.904 1.00 88.19 104 ALA A O 1
ATOM 844 N N . ALA A 1 105 ? -22.548 7.753 15.469 1.00 90.50 105 ALA A N 1
ATOM 845 C CA . ALA A 1 105 ? -22.360 8.624 14.310 1.00 90.50 105 ALA A CA 1
ATOM 846 C C . ALA A 1 105 ? -20.970 9.287 14.304 1.00 90.50 105 ALA A C 1
ATOM 848 O O . ALA A 1 105 ? -20.305 9.324 13.270 1.00 90.50 105 ALA A O 1
ATOM 849 N N . LYS A 1 106 ? -20.491 9.761 15.465 1.00 90.56 106 LYS A N 1
ATOM 850 C CA . LYS A 1 106 ? -19.141 10.333 15.606 1.00 90.56 106 LYS A CA 1
ATOM 851 C C . LYS A 1 106 ? -18.050 9.309 15.293 1.00 90.56 106 LYS A C 1
ATOM 853 O O . LYS A 1 106 ? -17.113 9.641 14.572 1.00 90.56 106 LYS A O 1
ATOM 858 N N . SER A 1 107 ? -18.151 8.082 15.811 1.00 86.88 107 SER A N 1
ATOM 859 C CA . SER A 1 107 ? -17.171 7.032 15.502 1.00 86.88 107 SER A CA 1
ATOM 860 C C . SER A 1 107 ? -17.218 6.621 14.031 1.00 86.88 107 SER A C 1
ATOM 862 O O . SER A 1 107 ? -16.162 6.526 13.409 1.00 86.88 107 SER A O 1
ATOM 864 N N . ALA A 1 108 ? -18.415 6.475 13.451 1.00 88.81 108 ALA A N 1
ATOM 865 C CA . ALA A 1 108 ? -18.587 6.149 12.037 1.00 88.81 108 ALA A CA 1
ATOM 866 C C . ALA A 1 108 ? -17.990 7.228 11.119 1.00 88.81 108 ALA A C 1
ATOM 868 O O . ALA A 1 108 ? -17.283 6.899 10.171 1.00 88.81 108 ALA A O 1
ATOM 869 N N . ALA A 1 109 ? -18.188 8.513 11.428 1.00 92.25 109 ALA A N 1
ATOM 870 C CA . ALA A 1 109 ? -17.608 9.613 10.656 1.00 92.25 109 ALA A CA 1
ATOM 871 C C . ALA A 1 109 ? -16.068 9.600 10.685 1.00 92.25 109 ALA A C 1
ATOM 873 O O . ALA A 1 109 ? -15.420 9.780 9.654 1.00 92.25 109 ALA A O 1
ATOM 874 N N . VAL A 1 110 ? -15.468 9.342 11.854 1.00 90.94 110 VAL A N 1
ATOM 875 C CA . VAL A 1 110 ? -14.005 9.211 11.986 1.00 90.94 110 VAL A CA 1
ATOM 876 C C . VAL A 1 110 ? -13.485 8.021 11.177 1.00 90.94 110 VAL A C 1
ATOM 878 O O . VAL A 1 110 ? -12.425 8.110 10.555 1.00 90.94 110 VAL A O 1
ATOM 881 N N . GLU A 1 111 ? -14.210 6.906 11.165 1.00 88.19 111 GLU A N 1
ATOM 882 C CA . GLU A 1 111 ? -13.831 5.720 10.403 1.00 88.19 111 GLU A CA 1
ATOM 883 C C . GLU A 1 111 ? -13.966 5.928 8.892 1.00 88.19 111 GLU A C 1
ATOM 885 O O . GLU A 1 111 ? -13.030 5.622 8.152 1.00 88.19 111 GLU A O 1
ATOM 890 N N . GLN A 1 112 ? -15.050 6.558 8.439 1.00 91.56 112 GLN A N 1
ATOM 891 C CA . GLN A 1 112 ? -15.225 6.963 7.043 1.00 91.56 112 GLN A CA 1
ATOM 892 C C . GLN A 1 112 ? -14.094 7.886 6.582 1.00 91.56 112 GLN A C 1
ATOM 894 O O . GLN A 1 112 ? -13.510 7.656 5.525 1.00 91.56 112 GLN A O 1
ATOM 899 N N . GLN A 1 113 ? -13.707 8.875 7.392 1.00 93.88 113 GLN A N 1
ATOM 900 C CA . GLN A 1 113 ? -12.567 9.742 7.076 1.00 93.88 113 GLN A CA 1
ATOM 901 C C . GLN A 1 113 ? -11.257 8.957 6.954 1.00 93.88 113 GLN A C 1
ATOM 903 O O . GLN A 1 113 ? -10.464 9.211 6.046 1.00 93.88 113 GLN A O 1
ATOM 908 N N . ARG A 1 114 ? -11.016 7.975 7.833 1.00 91.69 114 ARG A N 1
ATOM 909 C CA . ARG A 1 114 ? -9.834 7.101 7.739 1.00 91.69 114 ARG A CA 1
ATOM 910 C C . ARG A 1 114 ? -9.852 6.260 6.468 1.00 91.69 114 ARG A C 1
ATOM 912 O O . ARG A 1 114 ? -8.818 6.160 5.810 1.00 91.69 114 ARG A O 1
ATOM 919 N N . GLN A 1 115 ? -11.002 5.689 6.114 1.00 91.50 115 GLN A N 1
ATOM 920 C CA . GLN A 1 115 ? -11.170 4.906 4.889 1.00 91.50 115 GLN A CA 1
ATOM 921 C C . GLN A 1 115 ? -10.942 5.776 3.648 1.00 91.50 115 GLN A C 1
ATOM 923 O O . GLN A 1 115 ? -10.148 5.412 2.784 1.00 91.50 115 GLN A O 1
ATOM 928 N N . GLN A 1 116 ? -11.536 6.969 3.600 1.00 93.44 116 GLN A N 1
ATOM 929 C CA . GLN A 1 116 ? -11.326 7.936 2.521 1.00 93.44 116 GLN A CA 1
ATOM 930 C C . GLN A 1 116 ? -9.852 8.348 2.402 1.00 93.44 116 GLN A C 1
ATOM 932 O O . GLN A 1 116 ? -9.308 8.370 1.299 1.00 93.44 116 GLN A O 1
ATOM 937 N N . ALA A 1 117 ? -9.176 8.606 3.525 1.00 93.50 117 ALA A N 1
ATOM 938 C CA . ALA A 1 117 ? -7.752 8.937 3.543 1.00 93.50 117 ALA A CA 1
ATOM 939 C C . ALA A 1 117 ? -6.850 7.757 3.133 1.00 93.50 117 ALA A C 1
ATOM 941 O O . ALA A 1 117 ? -5.777 7.965 2.568 1.00 93.50 117 ALA A O 1
ATOM 942 N N . ALA A 1 118 ? -7.247 6.515 3.416 1.00 92.38 118 ALA A N 1
ATOM 943 C CA . ALA A 1 118 ? -6.535 5.331 2.941 1.00 92.38 118 ALA A CA 1
ATOM 944 C C . ALA A 1 118 ? -6.700 5.166 1.423 1.00 92.38 118 ALA A C 1
ATOM 946 O O . ALA A 1 118 ? -5.710 4.991 0.712 1.00 92.38 118 ALA A O 1
ATOM 947 N N . ILE A 1 119 ? -7.930 5.306 0.920 1.00 93.94 119 ILE A N 1
ATOM 948 C CA . ILE A 1 119 ? -8.248 5.238 -0.511 1.00 93.94 119 ILE A CA 1
ATOM 949 C C . ILE A 1 119 ? -7.511 6.336 -1.283 1.00 93.94 119 ILE A C 1
ATOM 951 O O . ILE A 1 119 ? -6.925 6.058 -2.328 1.00 93.94 119 ILE A O 1
ATOM 955 N N . SER A 1 120 ? -7.484 7.571 -0.774 1.00 94.19 120 SER A N 1
ATOM 956 C CA . SER A 1 120 ? -6.787 8.674 -1.442 1.00 94.19 120 SER A CA 1
ATOM 957 C C . SER A 1 120 ? -5.281 8.422 -1.553 1.00 94.19 120 SER A C 1
ATOM 959 O O . SER A 1 120 ? -4.707 8.649 -2.617 1.00 94.19 120 SER A O 1
ATOM 961 N N . LYS A 1 121 ? -4.651 7.860 -0.512 1.00 95.38 121 LYS A N 1
ATOM 962 C CA . LYS A 1 121 ? -3.235 7.460 -0.548 1.00 95.38 121 LYS A CA 1
ATOM 963 C C . LYS A 1 121 ? -2.967 6.346 -1.557 1.00 95.38 121 LYS A C 1
ATOM 965 O O . LYS A 1 121 ? -1.970 6.415 -2.272 1.00 95.38 121 LYS A O 1
ATOM 970 N N . ILE A 1 122 ? -3.837 5.336 -1.634 1.00 94.00 122 ILE A N 1
ATOM 971 C CA . ILE A 1 122 ? -3.714 4.254 -2.625 1.00 94.00 122 ILE A CA 1
ATOM 972 C C . ILE A 1 122 ? -3.783 4.837 -4.041 1.00 94.00 122 ILE A C 1
ATOM 974 O O . ILE A 1 122 ? -2.866 4.620 -4.834 1.00 94.00 122 ILE A O 1
ATOM 978 N N . ARG A 1 123 ? -4.798 5.668 -4.316 1.00 93.69 123 ARG A N 1
ATOM 979 C CA . ARG A 1 123 ? -4.964 6.357 -5.606 1.00 93.69 123 ARG A CA 1
ATOM 980 C C . ARG A 1 123 ? -3.744 7.208 -5.966 1.00 93.69 123 ARG A C 1
ATOM 982 O O . ARG A 1 123 ? -3.320 7.220 -7.116 1.00 93.69 123 ARG A O 1
ATOM 989 N N . GLU A 1 124 ? -3.153 7.915 -5.004 1.00 94.31 124 GLU A N 1
ATOM 990 C CA . GLU A 1 124 ? -1.947 8.720 -5.239 1.00 94.31 124 GLU A CA 1
ATOM 991 C C . GLU A 1 124 ? -0.741 7.853 -5.641 1.00 94.31 124 GLU A C 1
ATOM 993 O O . GLU A 1 124 ? 0.015 8.209 -6.549 1.00 94.31 124 GLU A O 1
ATOM 998 N N . VAL A 1 125 ? -0.559 6.699 -4.993 1.00 95.81 125 VAL A N 1
ATOM 999 C CA . VAL A 1 125 ? 0.512 5.751 -5.334 1.00 95.81 125 VAL A CA 1
ATOM 1000 C C . VAL A 1 125 ? 0.315 5.182 -6.738 1.00 95.81 125 VAL A C 1
ATOM 1002 O O . VAL A 1 125 ? 1.284 5.101 -7.495 1.00 9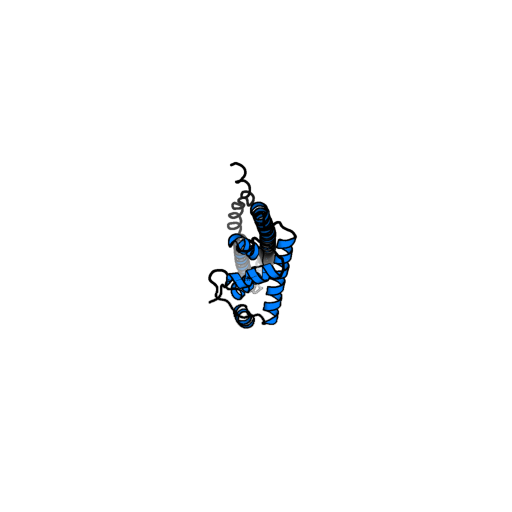5.81 125 VAL A O 1
ATOM 1005 N N . GLU A 1 126 ? -0.914 4.818 -7.104 1.00 92.31 126 GLU A N 1
ATOM 1006 C CA . GLU A 1 126 ? -1.244 4.318 -8.443 1.00 92.31 126 GLU A CA 1
ATOM 1007 C C . GLU A 1 126 ? -0.973 5.364 -9.525 1.00 92.31 126 GLU A C 1
ATOM 1009 O O . GLU A 1 126 ? -0.279 5.057 -10.494 1.00 92.31 126 GLU A O 1
ATOM 1014 N N . ARG A 1 127 ? -1.390 6.622 -9.315 1.00 94.81 127 ARG A N 1
ATOM 1015 C CA . ARG A 1 127 ? -1.068 7.733 -10.231 1.00 94.81 127 ARG A CA 1
ATOM 1016 C C . ARG A 1 127 ? 0.439 7.863 -10.450 1.00 94.81 127 ARG A C 1
ATOM 1018 O O . ARG A 1 127 ? 0.900 7.906 -11.584 1.00 94.81 127 ARG A O 1
ATOM 1025 N N . LYS A 1 128 ? 1.238 7.832 -9.376 1.00 94.19 128 LYS A N 1
ATOM 1026 C CA . LYS A 1 128 ? 2.709 7.906 -9.481 1.00 94.19 128 LYS A CA 1
ATOM 1027 C C . LYS A 1 128 ? 3.315 6.721 -10.236 1.00 94.19 128 LYS A C 1
ATOM 1029 O O . LYS A 1 128 ? 4.325 6.896 -10.920 1.00 94.19 128 LYS A O 1
ATOM 1034 N N . ARG A 1 129 ? 2.751 5.516 -10.088 1.00 92.38 129 ARG A N 1
ATOM 1035 C CA . ARG A 1 129 ? 3.186 4.329 -10.845 1.00 92.38 129 ARG A CA 1
ATOM 1036 C C . ARG A 1 129 ? 2.888 4.497 -12.330 1.00 92.38 129 ARG A C 1
ATOM 1038 O O . ARG A 1 129 ? 3.812 4.371 -13.128 1.00 92.38 129 ARG A O 1
ATOM 1045 N N . HIS A 1 130 ? 1.660 4.879 -12.663 1.00 92.94 130 HIS A N 1
ATOM 1046 C CA . HIS A 1 130 ? 1.229 5.113 -14.036 1.00 92.94 130 HIS A CA 1
ATOM 1047 C C . HIS A 1 130 ? 2.062 6.209 -14.723 1.00 92.94 130 HIS A C 1
ATOM 1049 O O . HIS A 1 130 ? 2.633 5.980 -15.785 1.00 92.94 130 HIS A O 1
ATOM 1055 N N . ASP A 1 131 ? 2.274 7.355 -14.067 1.00 92.12 131 ASP A N 1
ATOM 1056 C CA . ASP A 1 131 ? 3.124 8.432 -14.595 1.00 92.12 131 ASP A CA 1
ATOM 1057 C C . ASP A 1 131 ? 4.564 7.964 -14.856 1.00 92.12 131 ASP A C 1
ATOM 1059 O O . ASP A 1 131 ? 5.220 8.374 -15.818 1.00 92.12 131 ASP A O 1
ATOM 1063 N N . LYS A 1 132 ? 5.101 7.110 -13.978 1.00 93.50 132 LYS A N 1
ATOM 1064 C CA . LYS A 1 132 ? 6.444 6.543 -14.138 1.00 93.50 132 LYS A CA 1
ATOM 1065 C C . LYS A 1 132 ? 6.505 5.598 -15.337 1.00 93.50 132 LYS A C 1
ATOM 1067 O O . LYS A 1 132 ? 7.502 5.629 -16.062 1.00 93.50 132 LYS A O 1
ATOM 1072 N N . GLU A 1 133 ? 5.478 4.781 -15.536 1.00 90.38 133 GLU A N 1
ATOM 1073 C CA . GLU A 1 133 ? 5.353 3.869 -16.675 1.00 90.38 133 GLU A CA 1
ATOM 1074 C C . GLU A 1 133 ? 5.250 4.643 -17.987 1.00 90.38 133 GLU A C 1
ATOM 1076 O O . GLU A 1 133 ? 6.085 4.427 -18.865 1.00 90.38 133 GLU A O 1
ATOM 1081 N N . GLN A 1 134 ? 4.367 5.643 -18.064 1.00 91.56 134 GLN A N 1
ATOM 1082 C CA . GLN A 1 134 ? 4.243 6.521 -19.231 1.00 91.56 134 GLN A CA 1
ATOM 1083 C C . GLN A 1 134 ? 5.567 7.213 -19.577 1.00 91.56 134 GLN A C 1
ATOM 1085 O O . GLN A 1 134 ? 6.000 7.231 -20.729 1.00 91.56 134 GLN A O 1
ATOM 1090 N N . ARG A 1 135 ? 6.286 7.741 -18.576 1.00 89.19 135 ARG A N 1
ATOM 1091 C CA . ARG A 1 135 ? 7.612 8.348 -18.795 1.00 89.19 135 ARG A CA 1
ATOM 1092 C C . ARG A 1 135 ? 8.642 7.328 -19.276 1.00 89.19 135 ARG A C 1
ATOM 1094 O O . ARG A 1 135 ? 9.502 7.666 -20.091 1.00 89.19 135 ARG A O 1
ATOM 1101 N N . ALA A 1 136 ? 8.616 6.105 -18.750 1.00 89.25 136 ALA A N 1
ATOM 1102 C CA . ALA A 1 136 ? 9.520 5.044 -19.182 1.00 89.25 136 ALA A CA 1
ATOM 1103 C C . ALA A 1 136 ? 9.222 4.615 -20.625 1.00 89.25 136 ALA A C 1
ATOM 1105 O O . ALA A 1 136 ? 10.153 4.421 -21.408 1.00 89.25 136 ALA A O 1
ATOM 1106 N N . GLU A 1 137 ? 7.948 4.522 -20.989 1.00 88.81 137 GLU A N 1
ATOM 1107 C CA . GLU A 1 137 ? 7.501 4.224 -22.343 1.00 88.81 137 GLU A CA 1
ATOM 1108 C C . GLU A 1 137 ? 7.884 5.330 -23.327 1.00 88.81 137 GLU A C 1
ATOM 1110 O O . GLU A 1 137 ? 8.553 5.040 -24.317 1.00 88.81 137 GLU A O 1
ATOM 1115 N N . ALA A 1 138 ? 7.633 6.598 -22.995 1.00 89.31 138 ALA A N 1
ATOM 1116 C CA . ALA A 1 138 ? 8.068 7.742 -23.797 1.00 89.31 138 ALA A CA 1
ATOM 1117 C C . ALA A 1 138 ? 9.593 7.756 -24.029 1.00 89.31 138 ALA A C 1
ATOM 1119 O O . ALA A 1 138 ? 10.082 8.059 -25.119 1.00 89.31 138 ALA A O 1
ATOM 1120 N N . ARG A 1 139 ? 10.388 7.370 -23.020 1.00 89.12 139 ARG A N 1
ATOM 1121 C CA . ARG A 1 139 ? 11.844 7.210 -23.184 1.00 89.12 139 ARG A CA 1
ATOM 1122 C C . ARG A 1 139 ? 12.191 6.061 -24.130 1.00 89.12 139 ARG A C 1
ATOM 1124 O O . ARG A 1 139 ? 13.120 6.198 -24.924 1.00 89.12 139 ARG A O 1
ATOM 1131 N N . ARG A 1 140 ? 11.472 4.936 -24.058 1.00 88.19 140 ARG A N 1
ATOM 1132 C CA . ARG A 1 140 ? 11.675 3.776 -24.944 1.00 88.19 140 ARG A CA 1
ATOM 1133 C C . ARG A 1 140 ? 11.317 4.112 -26.389 1.00 88.19 140 ARG A C 1
ATOM 1135 O O . ARG A 1 140 ? 12.097 3.776 -27.278 1.00 88.19 140 ARG A O 1
ATOM 1142 N N . THR A 1 141 ? 10.197 4.788 -26.634 1.00 87.94 141 THR A N 1
ATOM 1143 C CA . THR A 1 141 ? 9.785 5.208 -27.984 1.00 87.94 141 THR A CA 1
ATOM 1144 C C . THR A 1 141 ? 10.791 6.194 -28.574 1.00 87.94 141 THR A C 1
ATOM 1146 O O . THR A 1 141 ? 11.285 5.976 -29.683 1.00 87.94 141 THR A O 1
ATOM 1149 N N . HIS A 1 142 ? 11.211 7.195 -27.795 1.00 91.69 142 HIS A N 1
ATOM 1150 C CA . HIS A 1 142 ? 12.252 8.135 -28.205 1.00 91.69 142 HIS A CA 1
ATOM 1151 C C . HIS A 1 142 ? 13.581 7.425 -28.514 1.00 91.69 142 HIS A C 1
ATOM 1153 O O . HIS A 1 142 ? 14.206 7.684 -29.543 1.00 91.69 142 HIS A O 1
ATOM 1159 N N . ALA A 1 143 ? 14.010 6.481 -27.669 1.00 88.38 143 ALA A N 1
ATOM 1160 C CA . ALA A 1 143 ? 15.228 5.704 -27.898 1.00 88.38 143 ALA A CA 1
ATOM 1161 C C . ALA A 1 143 ? 15.146 4.834 -29.167 1.00 88.38 143 ALA A C 1
ATOM 1163 O O . ALA A 1 143 ? 16.118 4.776 -29.923 1.00 88.38 143 ALA A O 1
ATOM 1164 N N . ARG A 1 144 ? 13.995 4.200 -29.438 1.00 85.75 144 ARG A N 1
ATOM 1165 C CA . ARG A 1 144 ? 13.749 3.431 -30.674 1.00 85.75 144 ARG A CA 1
ATOM 1166 C C . ARG A 1 144 ? 13.856 4.326 -31.911 1.00 85.75 144 ARG A C 1
ATOM 1168 O O . ARG A 1 144 ? 14.562 3.965 -32.855 1.00 85.75 144 ARG A O 1
ATOM 1175 N N . LYS A 1 145 ? 13.228 5.507 -31.881 1.00 87.50 145 LYS A N 1
ATOM 1176 C CA . LYS A 1 145 ? 13.295 6.497 -32.968 1.00 87.50 145 LYS A CA 1
ATOM 1177 C C . LYS A 1 145 ? 14.733 6.966 -33.208 1.00 87.50 145 LYS A C 1
ATOM 1179 O O . LYS A 1 145 ? 15.231 6.860 -34.326 1.00 87.50 145 LYS A O 1
ATOM 1184 N N . ALA A 1 146 ? 15.441 7.365 -32.152 1.00 90.56 146 ALA A N 1
ATOM 1185 C CA . ALA A 1 146 ? 16.830 7.811 -32.244 1.00 90.56 146 ALA A CA 1
ATOM 1186 C C . ALA A 1 146 ? 17.777 6.711 -32.767 1.00 90.56 146 ALA A C 1
ATOM 1188 O O . ALA A 1 146 ? 18.671 6.984 -33.568 1.00 90.56 146 ALA A O 1
ATOM 1189 N N . ALA A 1 147 ? 17.593 5.454 -32.348 1.00 89.25 147 ALA A N 1
ATOM 1190 C CA . ALA A 1 147 ? 18.383 4.329 -32.851 1.00 89.25 147 ALA A CA 1
ATOM 1191 C C . ALA A 1 147 ? 18.149 4.085 -34.351 1.00 89.25 147 ALA A C 1
ATOM 1193 O O . ALA A 1 147 ? 19.103 3.816 -35.085 1.00 89.25 147 ALA A O 1
ATOM 1194 N N . ARG A 1 148 ? 16.902 4.216 -34.819 1.00 85.12 148 ARG A N 1
ATOM 1195 C CA . ARG A 1 148 ? 16.560 4.131 -36.245 1.00 85.12 148 ARG A CA 1
ATOM 1196 C C . ARG A 1 148 ? 17.199 5.263 -37.042 1.00 85.12 148 ARG A C 1
ATOM 1198 O O . ARG A 1 148 ? 17.831 4.986 -38.053 1.00 85.12 148 ARG A O 1
ATOM 1205 N N . GLU A 1 149 ? 17.100 6.502 -36.569 1.00 88.38 149 GLU A N 1
ATOM 1206 C CA . GLU A 1 149 ? 17.727 7.658 -37.225 1.00 88.38 149 GLU A CA 1
ATOM 1207 C C . GLU A 1 149 ? 19.248 7.500 -37.343 1.00 88.38 149 GLU A C 1
ATOM 1209 O O . GLU A 1 149 ? 19.826 7.824 -38.377 1.00 88.38 149 GLU A O 1
ATOM 1214 N N . ARG A 1 150 ? 19.909 6.948 -36.318 1.00 90.38 150 ARG A N 1
ATOM 1215 C CA . ARG A 1 150 ? 21.346 6.632 -36.380 1.00 90.38 150 ARG A CA 1
ATOM 1216 C C . ARG A 1 150 ? 21.657 5.591 -37.454 1.00 90.38 150 ARG A C 1
ATOM 1218 O O . ARG A 1 150 ? 22.586 5.797 -38.228 1.00 90.38 150 ARG A O 1
ATOM 1225 N N . LYS A 1 151 ? 20.873 4.508 -37.527 1.00 89.38 151 LYS A N 1
ATOM 1226 C CA . LYS A 1 151 ? 21.023 3.476 -38.568 1.00 89.38 151 LYS A CA 1
ATOM 1227 C C . LYS A 1 151 ? 20.792 4.046 -39.968 1.00 89.38 151 LYS A C 1
ATOM 1229 O O . LYS A 1 151 ? 21.565 3.743 -40.870 1.00 89.38 151 LYS A O 1
ATOM 1234 N N . LEU A 1 152 ? 19.777 4.894 -40.137 1.00 88.56 152 LEU A N 1
ATOM 1235 C CA . LEU A 1 152 ? 19.499 5.585 -41.396 1.00 88.56 152 LEU A CA 1
ATOM 1236 C C . LEU A 1 152 ? 20.698 6.449 -41.812 1.00 88.56 152 LEU A C 1
ATOM 1238 O O . LEU A 1 152 ? 21.263 6.238 -42.875 1.00 88.56 152 LEU A O 1
ATOM 1242 N N . LYS A 1 153 ? 21.176 7.332 -40.928 1.00 92.06 153 LYS A N 1
ATOM 1243 C CA . LYS A 1 153 ? 22.337 8.195 -41.209 1.00 92.06 153 LYS A CA 1
ATOM 1244 C C . LYS A 1 153 ? 23.600 7.401 -41.546 1.00 92.06 153 LYS A C 1
ATOM 1246 O O . LYS A 1 153 ? 24.352 7.789 -42.437 1.00 92.06 153 LYS A O 1
ATOM 1251 N N . GLN A 1 154 ? 23.847 6.299 -40.836 1.00 92.38 154 GLN A N 1
ATOM 1252 C CA . GLN A 1 154 ? 24.993 5.434 -41.108 1.00 92.38 154 GLN A CA 1
ATOM 1253 C C . GLN A 1 154 ? 24.883 4.791 -42.497 1.00 92.38 154 GLN A C 1
ATOM 1255 O O . GLN A 1 154 ? 25.816 4.886 -43.291 1.00 92.38 154 GLN A O 1
ATOM 1260 N N . THR A 1 155 ? 23.736 4.184 -42.804 1.00 88.25 155 THR A N 1
ATOM 1261 C CA . THR A 1 155 ? 23.496 3.526 -44.099 1.00 88.25 155 THR A CA 1
ATOM 1262 C C . THR A 1 155 ? 23.510 4.519 -45.266 1.00 88.25 155 THR A C 1
ATOM 1264 O O . THR A 1 155 ? 24.081 4.221 -46.314 1.00 88.25 155 THR A O 1
ATOM 1267 N N . GLU A 1 156 ? 22.989 5.734 -45.080 1.00 90.44 156 GLU A N 1
ATOM 1268 C CA . GLU A 1 156 ? 23.098 6.835 -46.045 1.00 90.44 156 GLU A CA 1
ATOM 1269 C C . GLU A 1 156 ? 24.556 7.244 -46.288 1.00 90.44 156 GLU A C 1
ATOM 1271 O O . GLU A 1 156 ? 24.975 7.393 -47.436 1.00 90.44 156 GLU A O 1
ATOM 1276 N N . SER A 1 157 ? 25.352 7.399 -45.226 1.00 91.38 157 SER A N 1
ATOM 1277 C CA . SER A 1 157 ? 26.773 7.746 -45.340 1.00 91.38 157 SER A CA 1
ATOM 1278 C C . SER A 1 157 ? 27.566 6.667 -46.086 1.00 91.38 157 SER A C 1
ATOM 1280 O O . SER A 1 157 ? 28.350 6.987 -46.984 1.00 91.38 157 SER A O 1
ATOM 1282 N N . GLU A 1 158 ? 27.319 5.392 -45.775 1.00 89.19 158 GLU A N 1
ATOM 1283 C CA . GLU A 1 158 ? 27.924 4.249 -46.464 1.00 89.19 158 GLU A CA 1
ATOM 1284 C C . GLU A 1 158 ? 27.554 4.232 -47.955 1.00 89.19 158 GLU A C 1
ATOM 1286 O O . GLU A 1 158 ? 28.439 4.103 -48.806 1.00 89.19 158 GLU A O 1
ATOM 1291 N N . TYR A 1 159 ? 26.275 4.444 -48.284 1.00 90.44 159 TYR A N 1
ATOM 1292 C CA . TYR A 1 159 ? 25.798 4.558 -49.664 1.00 90.44 159 TYR A CA 1
ATOM 1293 C C . TYR A 1 159 ? 26.504 5.693 -50.421 1.00 90.44 159 TYR A C 1
ATOM 1295 O O . TYR A 1 159 ? 27.035 5.469 -51.513 1.00 90.44 159 TYR A O 1
ATOM 1303 N N . GLN A 1 160 ? 26.572 6.899 -49.842 1.00 90.69 160 GLN A N 1
ATOM 1304 C CA . GLN A 1 160 ? 27.231 8.047 -50.477 1.00 90.69 160 GLN A CA 1
ATOM 1305 C C . GLN A 1 160 ? 28.731 7.799 -50.684 1.00 90.69 160 GLN A C 1
ATOM 1307 O O . GLN A 1 160 ? 29.277 8.125 -51.742 1.00 90.69 160 GLN A O 1
ATOM 1312 N N . GLY A 1 161 ? 29.396 7.162 -49.715 1.00 91.19 161 GLY A N 1
ATOM 1313 C CA . GLY A 1 161 ? 30.798 6.766 -49.831 1.00 91.19 161 GLY A CA 1
ATOM 1314 C C . GLY A 1 161 ? 31.037 5.780 -50.979 1.00 91.19 161 GLY A C 1
ATOM 1315 O O . GLY A 1 161 ? 31.945 5.983 -51.790 1.00 91.19 161 GLY A O 1
ATOM 1316 N N . MET A 1 162 ? 30.201 4.742 -51.097 1.00 89.44 162 MET A N 1
ATOM 1317 C CA . MET A 1 162 ? 30.285 3.769 -52.196 1.00 89.44 162 MET A CA 1
ATOM 1318 C C . MET A 1 162 ? 30.005 4.415 -53.555 1.00 89.44 162 MET A C 1
ATOM 1320 O O . MET A 1 162 ? 30.727 4.154 -54.519 1.00 89.44 162 MET A O 1
ATOM 1324 N N . LYS A 1 163 ? 29.008 5.302 -53.627 1.00 90.62 163 LYS A N 1
ATOM 1325 C CA . LYS A 1 163 ? 28.675 6.060 -54.837 1.00 90.62 163 LYS A CA 1
ATOM 1326 C C . LYS A 1 163 ? 29.850 6.926 -55.300 1.00 90.62 163 LYS A C 1
ATOM 1328 O O . LYS A 1 163 ? 30.251 6.842 -56.457 1.00 90.62 163 LYS A O 1
ATOM 1333 N N . GLY A 1 164 ? 30.483 7.663 -54.384 1.00 91.44 164 GLY A N 1
ATOM 1334 C CA . GLY A 1 164 ? 31.676 8.456 -54.692 1.00 91.44 164 GLY A CA 1
ATOM 1335 C C . GLY A 1 164 ? 32.851 7.608 -55.204 1.00 91.44 164 GLY A C 1
ATOM 1336 O O . GLY A 1 164 ? 33.536 7.996 -56.153 1.00 91.44 164 GLY A O 1
ATOM 1337 N N . GLN A 1 165 ? 33.072 6.416 -54.636 1.00 89.12 165 GLN A N 1
ATOM 1338 C CA . GLN A 1 165 ? 34.087 5.475 -55.134 1.00 89.12 165 GLN A CA 1
ATOM 1339 C C . GLN A 1 165 ? 33.765 4.962 -56.543 1.00 89.12 165 GLN A C 1
ATOM 1341 O O . GLN A 1 165 ? 34.667 4.878 -57.386 1.00 89.12 165 GLN A O 1
ATOM 1346 N N . ALA A 1 166 ? 32.494 4.648 -56.808 1.00 88.12 166 ALA A N 1
ATOM 1347 C CA . ALA A 1 166 ? 32.031 4.217 -58.120 1.00 88.12 166 ALA A CA 1
ATOM 1348 C C . ALA A 1 166 ? 32.264 5.313 -59.172 1.00 88.12 166 ALA A C 1
ATOM 1350 O O . ALA A 1 166 ? 32.840 5.025 -60.222 1.00 88.12 166 ALA A O 1
ATOM 1351 N N . ASP A 1 167 ? 31.949 6.575 -58.863 1.00 91.56 167 ASP A N 1
ATOM 1352 C CA . ASP A 1 167 ? 32.189 7.719 -59.753 1.00 91.56 167 ASP A CA 1
ATOM 1353 C C . ASP A 1 167 ? 33.680 7.894 -60.083 1.00 91.56 167 ASP A C 1
ATOM 1355 O O . ASP A 1 167 ? 34.059 8.141 -61.232 1.00 91.56 167 ASP A O 1
ATOM 1359 N N . ILE A 1 168 ? 34.563 7.735 -59.089 1.00 92.50 168 ILE A N 1
ATOM 1360 C CA . ILE A 1 168 ? 36.018 7.801 -59.294 1.00 92.50 168 ILE A CA 1
ATOM 1361 C C . ILE A 1 168 ? 36.484 6.673 -60.222 1.00 92.50 168 ILE A C 1
ATOM 1363 O O . ILE A 1 168 ? 37.296 6.911 -61.122 1.00 92.50 168 ILE A O 1
ATOM 1367 N N . ILE A 1 169 ? 36.001 5.445 -60.014 1.00 87.50 169 ILE A N 1
ATOM 1368 C CA . ILE A 1 169 ? 36.353 4.296 -60.858 1.00 87.50 169 ILE A CA 1
ATOM 1369 C C . ILE A 1 169 ? 35.824 4.489 -62.280 1.00 87.50 169 ILE A C 1
ATOM 1371 O O . ILE A 1 169 ? 36.580 4.278 -63.226 1.00 87.50 169 ILE A O 1
ATOM 1375 N N . GLN A 1 170 ? 34.594 4.976 -62.447 1.00 87.56 170 GLN A N 1
ATOM 1376 C CA . GLN A 1 170 ? 34.021 5.291 -63.756 1.00 87.56 170 GLN A CA 1
ATOM 1377 C C . GLN A 1 170 ? 34.840 6.352 -64.497 1.00 87.56 170 GLN A C 1
ATOM 1379 O O . GLN A 1 170 ? 35.195 6.156 -65.657 1.00 87.56 170 GLN A O 1
ATOM 1384 N N . LYS A 1 171 ? 35.249 7.435 -63.821 1.00 89.81 171 LYS A N 1
ATOM 1385 C CA . LYS A 1 171 ? 36.142 8.451 -64.407 1.00 89.81 171 LYS A CA 1
ATOM 1386 C C . LYS A 1 171 ? 37.492 7.861 -64.827 1.00 89.81 171 LYS A C 1
ATOM 1388 O O . LYS A 1 171 ? 38.026 8.247 -65.869 1.00 89.81 171 LYS A O 1
ATOM 1393 N N . LYS A 1 172 ? 38.053 6.929 -64.043 1.00 86.50 172 LYS A N 1
ATOM 1394 C CA . LYS A 1 172 ? 39.299 6.218 -64.391 1.00 86.50 172 LYS A CA 1
ATOM 1395 C C . LYS A 1 172 ? 39.117 5.326 -65.619 1.00 86.50 172 LYS A C 1
ATOM 1397 O O . LYS A 1 172 ? 39.966 5.391 -66.504 1.00 86.50 172 LYS A O 1
ATOM 1402 N N . ILE A 1 173 ? 38.029 4.559 -65.689 1.00 85.31 173 ILE A N 1
ATOM 1403 C CA . ILE A 1 173 ? 37.667 3.727 -66.848 1.00 85.31 173 ILE A CA 1
ATOM 1404 C C . ILE A 1 173 ? 37.542 4.612 -68.097 1.00 85.31 173 ILE A C 1
ATOM 1406 O O . ILE A 1 173 ? 38.316 4.445 -69.035 1.00 85.31 173 ILE A O 1
ATOM 1410 N N . ALA A 1 174 ? 36.721 5.665 -68.046 1.00 85.56 174 ALA A N 1
ATOM 1411 C CA . ALA A 1 174 ? 36.514 6.587 -69.165 1.00 85.56 174 ALA A CA 1
ATOM 1412 C C . ALA A 1 174 ? 37.792 7.328 -69.606 1.00 85.56 174 ALA A C 1
ATOM 1414 O O . ALA A 1 174 ? 37.922 7.747 -70.757 1.00 85.56 174 ALA A O 1
ATOM 1415 N N . LYS A 1 175 ? 38.750 7.561 -68.697 1.00 85.88 175 LYS A N 1
ATOM 1416 C CA . LYS A 1 175 ? 40.062 8.142 -69.037 1.00 85.88 175 LYS A CA 1
ATOM 1417 C C . LYS A 1 175 ? 40.955 7.140 -69.769 1.00 85.88 175 LYS A C 1
ATOM 1419 O O . LYS A 1 175 ? 41.714 7.545 -70.646 1.00 85.88 175 LYS A O 1
ATOM 1424 N N . ILE A 1 176 ? 40.899 5.866 -69.385 1.00 78.69 176 ILE A N 1
ATOM 1425 C CA . ILE A 1 176 ? 41.647 4.786 -70.035 1.00 78.69 176 ILE A CA 1
ATOM 1426 C C . ILE A 1 176 ? 41.055 4.513 -71.425 1.00 78.69 176 ILE A C 1
ATOM 1428 O O . ILE A 1 176 ? 41.802 4.497 -72.394 1.00 78.69 176 ILE A O 1
ATOM 1432 N N . GLU A 1 177 ? 39.730 4.425 -71.547 1.00 78.00 177 GLU A N 1
ATOM 1433 C CA . GLU A 1 177 ? 39.031 4.170 -72.817 1.00 78.00 177 GLU A CA 1
ATOM 1434 C C . GLU A 1 177 ? 39.236 5.274 -73.865 1.00 78.00 177 GLU A C 1
ATOM 1436 O O . GLU A 1 177 ? 39.361 4.978 -75.056 1.00 78.00 177 GLU A O 1
ATOM 1441 N N . ARG A 1 178 ? 39.316 6.541 -73.422 1.00 78.06 178 ARG A N 1
ATOM 1442 C CA . ARG A 1 178 ? 39.590 7.707 -74.283 1.00 78.06 178 ARG A CA 1
ATOM 1443 C C . ARG A 1 178 ? 41.022 7.768 -74.815 1.00 78.06 178 ARG A C 1
ATOM 1445 O O . ARG A 1 178 ? 41.270 8.483 -75.784 1.00 78.06 178 ARG A O 1
ATOM 1452 N N . ARG A 1 179 ? 41.980 7.063 -74.206 1.00 71.06 179 ARG A N 1
ATOM 1453 C CA . ARG A 1 179 ? 43.336 6.961 -74.759 1.00 71.06 179 ARG A CA 1
ATOM 1454 C C . ARG A 1 179 ? 43.271 6.017 -75.964 1.00 71.06 179 ARG A C 1
ATOM 1456 O O . ARG A 1 179 ? 42.888 4.861 -75.823 1.00 71.06 179 ARG A O 1
ATOM 1463 N N . GLY A 1 180 ? 43.570 6.547 -77.153 1.00 63.94 180 GLY A N 1
ATOM 1464 C CA . GLY A 1 180 ? 43.452 5.839 -78.433 1.00 63.94 180 GLY A CA 1
ATOM 1465 C C . GLY A 1 180 ? 44.297 4.562 -78.531 1.00 63.94 180 GLY A C 1
ATOM 1466 O O . GLY A 1 180 ? 45.044 4.225 -77.615 1.00 63.94 180 GLY A O 1
ATOM 1467 N N . TRP A 1 181 ? 44.177 3.867 -79.669 1.00 59.03 181 TRP A N 1
ATOM 1468 C CA . TRP A 1 181 ? 44.707 2.520 -79.957 1.00 59.03 181 TRP A CA 1
ATOM 1469 C C . TRP A 1 181 ? 46.093 2.202 -79.354 1.00 59.03 181 TRP A C 1
ATOM 1471 O O . TRP A 1 181 ? 46.250 1.139 -78.764 1.00 59.03 181 TRP A O 1
ATOM 1481 N N . PHE A 1 182 ? 47.041 3.147 -79.347 1.00 52.78 182 PHE A N 1
ATOM 1482 C CA . PHE A 1 182 ? 48.371 2.993 -78.731 1.00 52.78 182 PHE A CA 1
ATOM 1483 C C . PHE A 1 182 ? 48.384 2.601 -77.240 1.00 52.78 182 PHE A C 1
ATOM 1485 O O . PHE A 1 182 ? 49.284 1.889 -76.801 1.00 52.78 182 PHE A O 1
ATOM 1492 N N . ALA A 1 183 ? 47.405 3.028 -76.438 1.00 58.47 183 ALA A N 1
ATOM 1493 C CA . ALA A 1 183 ? 47.337 2.661 -75.020 1.00 58.47 183 ALA A CA 1
ATOM 1494 C C . ALA A 1 183 ? 46.810 1.232 -74.788 1.00 58.47 183 ALA A C 1
ATOM 1496 O O . ALA A 1 183 ? 47.077 0.659 -73.731 1.00 58.47 183 ALA A O 1
ATOM 1497 N N . ARG A 1 184 ? 46.089 0.657 -75.765 1.00 58.44 184 ARG A N 1
ATOM 1498 C CA . ARG A 1 184 ? 45.510 -0.696 -75.691 1.00 58.44 184 ARG A CA 1
ATOM 1499 C C . ARG A 1 184 ? 46.540 -1.790 -75.970 1.00 58.44 184 ARG A C 1
ATOM 1501 O O . ARG A 1 184 ? 46.418 -2.867 -75.405 1.00 58.44 184 ARG A O 1
ATOM 1508 N N . THR A 1 185 ? 47.551 -1.504 -76.792 1.00 56.81 185 THR A N 1
ATOM 1509 C CA . THR A 1 185 ? 48.476 -2.516 -77.336 1.00 56.81 185 THR A CA 1
ATOM 1510 C C . THR A 1 185 ? 49.769 -2.705 -76.528 1.00 56.81 185 THR A C 1
ATOM 1512 O O . THR A 1 185 ? 50.420 -3.729 -76.680 1.00 56.81 185 THR A O 1
ATOM 1515 N N . ILE A 1 186 ? 50.164 -1.739 -75.683 1.00 57.09 186 ILE A N 1
ATOM 1516 C CA . ILE A 1 186 ? 51.480 -1.742 -74.992 1.00 57.09 186 ILE A CA 1
ATOM 1517 C C . ILE A 1 186 ? 51.363 -1.985 -73.474 1.00 57.09 186 ILE A C 1
ATOM 1519 O O . ILE A 1 186 ? 52.280 -2.505 -72.843 1.00 57.09 186 ILE A O 1
ATOM 1523 N N . LEU A 1 187 ? 50.235 -1.630 -72.857 1.00 54.03 187 LEU A N 1
ATOM 1524 C CA . LEU A 1 187 ? 49.955 -1.957 -71.454 1.00 54.03 187 LEU A CA 1
ATOM 1525 C C . LEU A 1 187 ? 49.329 -3.363 -71.364 1.00 54.03 187 LEU A C 1
ATOM 1527 O O . LEU A 1 187 ? 48.637 -3.751 -72.304 1.00 54.03 187 LEU A O 1
ATOM 1531 N N . PRO A 1 188 ? 49.417 -4.079 -70.220 1.00 60.44 188 PRO A N 1
ATOM 1532 C CA . PRO A 1 188 ? 48.486 -5.161 -69.883 1.00 60.44 188 PRO A CA 1
ATOM 1533 C C . PRO A 1 188 ? 47.089 -4.550 -69.648 1.00 60.44 188 PRO A C 1
ATOM 1535 O O . PRO A 1 188 ? 46.598 -4.407 -68.526 1.00 60.44 188 PRO A O 1
ATOM 1538 N N . HIS A 1 189 ? 46.507 -4.025 -70.723 1.00 55.28 189 HIS A N 1
ATOM 1539 C CA . HIS A 1 189 ? 45.399 -3.083 -70.721 1.00 55.28 189 HIS A CA 1
ATOM 1540 C C . HIS A 1 189 ? 44.096 -3.795 -70.379 1.00 55.28 189 HIS A C 1
ATOM 1542 O O . HIS A 1 189 ? 43.301 -3.285 -69.590 1.00 55.28 189 HIS A O 1
ATOM 1548 N N . GLU A 1 190 ? 43.922 -5.008 -70.897 1.00 63.94 190 GLU A N 1
ATOM 1549 C CA . GLU A 1 190 ? 42.749 -5.835 -70.639 1.00 63.94 190 GLU A CA 1
ATOM 1550 C C . GLU A 1 190 ? 42.651 -6.234 -69.170 1.00 63.94 190 GLU A C 1
ATOM 1552 O O . GLU A 1 190 ? 41.599 -6.056 -68.568 1.00 63.94 190 GLU A O 1
ATOM 1557 N N . SER A 1 191 ? 43.747 -6.665 -68.538 1.00 74.50 191 SER A N 1
ATOM 1558 C CA . SER A 1 191 ? 43.708 -7.104 -67.138 1.00 74.50 191 SER A CA 1
ATOM 1559 C C . SER A 1 191 ? 43.460 -5.945 -66.167 1.00 74.50 191 SER A C 1
ATOM 1561 O O . SER A 1 191 ? 42.685 -6.087 -65.218 1.00 74.50 191 SER A O 1
ATOM 1563 N N . LYS A 1 192 ? 44.049 -4.765 -66.411 1.00 79.00 192 LYS A N 1
ATOM 1564 C CA . LYS A 1 192 ? 43.848 -3.578 -65.561 1.00 79.00 192 LYS A CA 1
ATOM 1565 C C . LYS A 1 192 ? 42.458 -2.961 -65.733 1.00 79.00 192 LYS A C 1
ATOM 1567 O O . LYS A 1 192 ? 41.854 -2.556 -64.738 1.00 79.00 192 LYS A O 1
ATOM 1572 N N . LEU A 1 193 ? 41.952 -2.889 -66.964 1.00 79.38 193 LEU A N 1
ATOM 1573 C CA . LEU A 1 193 ? 40.601 -2.410 -67.259 1.00 79.38 193 LEU A CA 1
ATOM 1574 C C . LEU A 1 193 ? 39.554 -3.405 -66.734 1.00 79.38 193 LEU A C 1
ATOM 1576 O O . LEU A 1 193 ? 38.662 -2.995 -65.995 1.00 79.38 193 LEU A O 1
ATOM 1580 N N . ALA A 1 194 ? 39.727 -4.710 -66.970 1.00 81.69 194 ALA A N 1
ATOM 1581 C CA . ALA A 1 194 ? 38.867 -5.759 -66.416 1.00 81.69 194 ALA A CA 1
ATOM 1582 C C . ALA A 1 194 ? 38.850 -5.747 -64.880 1.00 81.69 194 ALA A C 1
ATOM 1584 O O . ALA A 1 194 ? 37.787 -5.871 -64.275 1.00 81.69 194 ALA A O 1
ATOM 1585 N N . ALA A 1 195 ? 39.993 -5.517 -64.223 1.00 85.12 195 ALA A N 1
ATOM 1586 C CA . ALA A 1 195 ? 40.044 -5.365 -62.770 1.00 85.12 195 ALA A CA 1
ATOM 1587 C C . ALA A 1 195 ? 39.271 -4.128 -62.273 1.00 85.12 195 ALA A C 1
ATOM 1589 O O . ALA A 1 195 ? 38.647 -4.183 -61.212 1.00 85.12 195 ALA A O 1
ATOM 1590 N N . LEU A 1 196 ? 39.289 -3.014 -63.016 1.00 84.69 196 LEU A N 1
ATOM 1591 C CA . LEU A 1 196 ? 38.494 -1.824 -62.692 1.00 84.69 196 LEU A CA 1
ATOM 1592 C C . LEU A 1 196 ? 36.997 -2.049 -62.927 1.00 84.69 196 LEU A C 1
ATOM 1594 O O . LEU A 1 196 ? 36.208 -1.651 -62.074 1.00 84.69 196 LEU A O 1
ATOM 1598 N N . HIS A 1 197 ? 36.607 -2.724 -64.011 1.00 85.50 197 HIS A N 1
ATOM 1599 C CA . HIS A 1 197 ? 35.213 -3.117 -64.239 1.00 85.50 197 HIS A CA 1
ATOM 1600 C C . HIS A 1 197 ? 34.715 -4.070 -63.155 1.00 85.50 197 HIS A C 1
ATOM 1602 O O . HIS A 1 197 ? 33.659 -3.818 -62.588 1.00 85.50 197 HIS A O 1
ATOM 1608 N N . LYS A 1 198 ? 35.503 -5.084 -62.774 1.00 89.81 198 LYS A N 1
ATOM 1609 C CA . LYS A 1 198 ? 35.164 -5.998 -61.673 1.00 89.81 198 LYS A CA 1
ATOM 1610 C C . LYS A 1 198 ? 34.959 -5.250 -60.354 1.00 89.81 198 LYS A C 1
ATOM 1612 O O . LYS A 1 198 ? 33.999 -5.520 -59.642 1.00 89.81 198 LYS A O 1
ATOM 1617 N N . LYS A 1 199 ? 35.822 -4.276 -60.038 1.00 88.31 199 LYS A N 1
ATOM 1618 C CA . LYS A 1 199 ? 35.665 -3.416 -58.850 1.00 88.31 199 LYS A CA 1
ATOM 1619 C C . LYS A 1 199 ? 34.431 -2.511 -58.932 1.00 88.31 199 LYS A C 1
ATOM 1621 O O . LYS A 1 199 ? 33.773 -2.305 -57.919 1.00 88.31 199 LYS A O 1
ATOM 1626 N N . ASN A 1 200 ? 34.121 -1.968 -60.110 1.00 88.44 200 ASN A N 1
ATOM 1627 C CA . ASN A 1 200 ? 32.924 -1.153 -60.334 1.00 88.44 200 ASN A CA 1
ATOM 1628 C C . ASN A 1 200 ? 31.650 -1.990 -60.155 1.00 88.44 200 ASN A C 1
ATOM 1630 O O . ASN A 1 200 ? 30.730 -1.568 -59.468 1.00 88.44 200 ASN A O 1
ATOM 1634 N N . GLU A 1 201 ? 31.639 -3.206 -60.697 1.00 90.31 201 GLU A N 1
ATOM 1635 C CA . GLU A 1 201 ? 30.523 -4.141 -60.572 1.00 90.31 201 GLU A CA 1
ATOM 1636 C C . GLU A 1 201 ? 30.286 -4.551 -59.115 1.00 90.31 201 GLU A C 1
ATOM 1638 O O . GLU A 1 201 ? 29.168 -4.473 -58.615 1.00 90.31 201 GLU A O 1
ATOM 1643 N N . GLN A 1 202 ? 31.358 -4.860 -58.378 1.00 91.81 202 GLN A N 1
ATOM 1644 C CA . GLN A 1 202 ? 31.277 -5.121 -56.939 1.00 91.81 202 GLN A CA 1
ATOM 1645 C C . GLN A 1 202 ? 30.718 -3.926 -56.152 1.00 91.81 202 GLN A C 1
ATOM 1647 O O . GLN A 1 202 ? 29.952 -4.113 -55.210 1.00 91.81 202 GLN A O 1
ATOM 1652 N N . LEU A 1 203 ? 31.083 -2.691 -56.512 1.00 87.88 203 LEU A N 1
ATOM 1653 C CA . LEU A 1 203 ? 30.514 -1.500 -55.876 1.00 87.88 203 LEU A CA 1
ATOM 1654 C C . LEU A 1 203 ? 29.042 -1.302 -56.237 1.00 87.88 203 LEU A C 1
ATOM 1656 O O . LEU A 1 203 ? 28.270 -0.938 -55.358 1.00 87.88 203 LEU A O 1
ATOM 1660 N N . ARG A 1 204 ? 28.638 -1.572 -57.481 1.00 88.81 204 ARG A N 1
ATOM 1661 C CA . ARG A 1 204 ? 27.233 -1.503 -57.913 1.00 88.81 204 ARG A CA 1
ATOM 1662 C C . ARG A 1 204 ? 26.352 -2.479 -57.141 1.00 88.81 204 ARG A C 1
ATOM 1664 O O . ARG A 1 204 ? 25.347 -2.048 -56.589 1.00 88.81 204 ARG A O 1
ATOM 1671 N N . GLN A 1 205 ? 26.783 -3.733 -57.007 1.00 91.62 205 GLN A N 1
ATOM 1672 C CA . GLN A 1 205 ? 26.081 -4.738 -56.201 1.00 91.62 205 GLN A CA 1
ATOM 1673 C C . GLN A 1 205 ? 25.946 -4.291 -54.739 1.00 91.62 205 GLN A C 1
ATOM 1675 O O . GLN A 1 205 ? 24.882 -4.394 -54.137 1.00 91.62 205 GLN A O 1
ATOM 1680 N N . ARG A 1 206 ? 27.007 -3.717 -54.158 1.00 90.38 206 ARG A N 1
ATOM 1681 C CA . ARG A 1 206 ? 26.952 -3.188 -52.787 1.00 90.38 206 ARG A CA 1
ATOM 1682 C C . ARG A 1 206 ? 26.012 -1.987 -52.657 1.00 90.38 206 ARG A C 1
ATOM 1684 O O . ARG A 1 206 ? 25.261 -1.918 -51.690 1.00 90.38 206 ARG A O 1
ATOM 1691 N N . ILE A 1 207 ? 26.011 -1.076 -53.628 1.00 89.38 207 ILE A N 1
ATOM 1692 C CA . ILE A 1 207 ? 25.076 0.054 -53.683 1.00 89.38 207 ILE A CA 1
ATOM 1693 C C . ILE A 1 207 ? 23.631 -0.455 -53.728 1.00 89.38 207 ILE A C 1
ATOM 1695 O O . ILE A 1 207 ? 22.806 0.024 -52.957 1.00 89.38 207 ILE A O 1
ATOM 1699 N N . GLU A 1 208 ? 23.341 -1.456 -54.558 1.00 89.31 208 GLU A N 1
ATOM 1700 C CA . GLU A 1 208 ? 22.018 -2.081 -54.657 1.00 89.31 208 GLU A CA 1
ATOM 1701 C C . GLU A 1 208 ? 21.580 -2.697 -53.318 1.00 89.31 208 GLU A C 1
ATOM 1703 O O . GLU A 1 208 ? 20.494 -2.393 -52.814 1.00 89.31 208 GLU A O 1
ATOM 1708 N N . THR A 1 209 ? 22.460 -3.458 -52.657 1.00 90.44 209 THR A N 1
ATOM 1709 C CA . THR A 1 209 ? 22.164 -3.992 -51.314 1.00 90.44 209 THR A CA 1
ATOM 1710 C C . THR A 1 209 ? 21.916 -2.884 -50.284 1.00 90.44 209 THR A C 1
ATOM 1712 O O . THR A 1 209 ? 20.982 -2.986 -49.492 1.00 90.44 209 THR A O 1
ATOM 1715 N N . ALA A 1 210 ? 22.684 -1.789 -50.316 1.00 87.06 210 ALA A N 1
ATOM 1716 C CA . ALA A 1 210 ? 22.489 -0.651 -49.419 1.00 87.06 210 ALA A CA 1
ATOM 1717 C C . ALA A 1 210 ? 21.159 0.074 -49.688 1.00 87.06 210 ALA A C 1
ATOM 1719 O O . ALA A 1 210 ? 20.469 0.454 -48.743 1.00 87.06 210 ALA A O 1
ATOM 1720 N N . THR A 1 211 ? 20.751 0.213 -50.955 1.00 89.62 211 THR A N 1
ATOM 1721 C CA . THR A 1 211 ? 19.433 0.770 -51.305 1.00 89.62 211 THR A CA 1
ATOM 1722 C C . THR A 1 211 ? 18.285 -0.115 -50.834 1.00 89.62 211 THR A C 1
ATOM 1724 O O . THR A 1 211 ? 17.294 0.407 -50.328 1.00 89.62 211 THR A O 1
ATOM 1727 N N . ALA A 1 212 ? 18.434 -1.441 -50.914 1.00 89.31 212 ALA A N 1
ATOM 1728 C CA . ALA A 1 212 ? 17.448 -2.380 -50.390 1.00 89.31 212 ALA A CA 1
ATOM 1729 C C . ALA A 1 212 ? 17.325 -2.275 -48.860 1.00 89.31 212 ALA A C 1
ATOM 1731 O O . ALA A 1 212 ? 16.214 -2.238 -48.334 1.00 89.31 212 ALA A O 1
ATOM 1732 N N . ILE A 1 213 ? 18.449 -2.148 -48.145 1.00 88.06 213 ILE A N 1
ATOM 1733 C CA . ILE A 1 213 ? 18.462 -1.949 -46.686 1.00 88.06 213 ILE A CA 1
ATOM 1734 C C . ILE A 1 213 ? 17.796 -0.619 -46.306 1.00 88.06 213 ILE A C 1
ATOM 1736 O O . ILE A 1 213 ? 16.970 -0.590 -45.395 1.00 88.06 213 ILE A O 1
ATOM 1740 N N . LEU A 1 214 ? 18.100 0.477 -47.008 1.00 88.00 214 LEU A N 1
ATOM 1741 C CA . LEU A 1 214 ? 17.447 1.773 -46.788 1.00 88.00 214 LEU A CA 1
ATOM 1742 C C . LEU A 1 214 ? 15.932 1.685 -47.017 1.00 88.00 214 LEU A C 1
ATOM 1744 O O . LEU A 1 214 ? 15.162 2.139 -46.171 1.00 88.00 214 LEU A O 1
ATOM 1748 N N . ALA A 1 215 ? 15.501 1.044 -48.107 1.00 86.69 215 ALA A N 1
ATOM 1749 C CA . ALA A 1 215 ? 14.086 0.832 -48.403 1.00 86.69 215 ALA A CA 1
ATOM 1750 C C . ALA A 1 215 ? 13.388 -0.003 -47.315 1.00 86.69 215 ALA A C 1
ATOM 1752 O O . ALA A 1 215 ? 12.289 0.344 -46.893 1.00 86.69 215 ALA A O 1
ATOM 1753 N N . GLN A 1 216 ? 14.036 -1.051 -46.794 1.00 86.75 216 GLN A N 1
ATOM 1754 C CA . GLN A 1 216 ? 13.513 -1.845 -45.675 1.00 86.75 216 GLN A CA 1
ATOM 1755 C C . GLN A 1 216 ? 13.397 -1.029 -44.382 1.00 86.75 216 GLN A C 1
ATOM 1757 O O . GLN A 1 216 ? 12.393 -1.131 -43.677 1.00 86.75 216 GLN A O 1
ATOM 1762 N N . ILE A 1 217 ? 14.399 -0.200 -44.066 1.00 84.75 217 ILE A N 1
ATOM 1763 C CA . ILE A 1 217 ? 14.370 0.673 -42.885 1.00 84.75 217 ILE A CA 1
ATOM 1764 C C . ILE A 1 217 ? 13.223 1.677 -42.996 1.00 84.75 217 ILE A C 1
ATOM 1766 O O . ILE A 1 217 ? 12.556 1.910 -41.994 1.00 84.75 217 ILE A O 1
ATOM 1770 N N . VAL A 1 218 ? 12.981 2.249 -44.179 1.00 83.56 218 VAL A N 1
ATOM 1771 C CA . VAL A 1 218 ? 11.888 3.201 -44.425 1.00 83.56 218 VAL A CA 1
ATOM 1772 C C . VAL A 1 218 ? 10.521 2.509 -44.360 1.00 83.56 218 VAL A C 1
ATOM 1774 O O . VAL A 1 218 ? 9.660 2.982 -43.619 1.00 83.56 218 VAL A O 1
ATOM 1777 N N . ASN A 1 219 ? 10.353 1.368 -45.037 1.00 80.88 219 ASN A N 1
ATOM 1778 C CA . ASN A 1 219 ? 9.074 0.655 -45.154 1.00 80.88 219 ASN A CA 1
ATOM 1779 C C . ASN A 1 219 ? 8.613 -0.020 -43.856 1.00 80.88 219 ASN A C 1
ATOM 1781 O O . ASN A 1 219 ? 7.417 -0.047 -43.592 1.00 80.88 219 ASN A O 1
ATOM 1785 N N . ASN A 1 220 ? 9.523 -0.488 -42.995 1.00 73.56 220 ASN A N 1
ATOM 1786 C CA . ASN A 1 220 ? 9.169 -1.011 -41.665 1.00 73.56 220 ASN A CA 1
ATOM 1787 C C . ASN A 1 220 ? 8.872 0.129 -40.665 1.00 73.56 220 ASN A C 1
ATOM 1789 O O . ASN A 1 220 ? 9.360 0.141 -39.531 1.00 73.56 220 ASN A O 1
ATOM 1793 N N . SER A 1 221 ? 8.152 1.165 -41.099 1.00 59.38 221 SER A N 1
ATOM 1794 C CA . SER A 1 221 ? 7.680 2.254 -40.244 1.00 59.38 221 SER A CA 1
ATOM 1795 C C . SER A 1 221 ? 6.515 1.770 -39.373 1.00 59.38 221 SER A C 1
ATOM 1797 O O . SER A 1 221 ? 5.565 1.220 -39.916 1.00 59.38 221 SER A O 1
ATOM 1799 N N . PRO A 1 222 ? 6.533 1.988 -38.045 1.00 55.06 222 PRO A N 1
ATOM 1800 C CA . PRO A 1 222 ? 5.450 1.574 -37.146 1.00 55.06 222 PRO A CA 1
ATOM 1801 C C . PRO A 1 222 ? 4.179 2.439 -37.276 1.00 55.06 222 PRO A C 1
ATOM 1803 O O . PRO A 1 222 ? 3.298 2.386 -36.423 1.00 55.06 222 PRO A O 1
ATOM 1806 N N . THR A 1 223 ? 4.068 3.264 -38.320 1.00 49.84 223 THR A N 1
ATOM 1807 C CA . THR A 1 223 ? 2.959 4.209 -38.506 1.00 49.84 223 THR A CA 1
ATOM 1808 C C . THR A 1 223 ? 1.602 3.544 -38.744 1.00 49.84 223 THR A C 1
ATOM 1810 O O . THR A 1 223 ? 0.598 4.220 -38.601 1.00 49.84 223 THR A O 1
ATOM 1813 N N . SER A 1 224 ? 1.519 2.234 -39.006 1.00 47.38 224 SER A N 1
ATOM 1814 C CA . SER A 1 224 ? 0.224 1.537 -39.088 1.00 47.38 224 SER A CA 1
ATOM 1815 C C . SER A 1 224 ? -0.300 0.977 -37.759 1.00 47.38 224 SER A C 1
ATOM 1817 O O . SER A 1 224 ? -1.428 0.503 -37.729 1.00 47.38 224 SER A O 1
ATOM 1819 N N . GLU A 1 225 ? 0.478 1.009 -36.671 1.00 44.62 225 GLU A N 1
ATOM 1820 C CA . GLU A 1 225 ? 0.025 0.519 -35.351 1.00 44.62 225 GLU A CA 1
ATOM 1821 C C . GLU A 1 225 ? -0.167 1.649 -34.327 1.00 44.62 225 GLU A C 1
ATOM 1823 O O . GLU A 1 225 ? -0.808 1.439 -33.308 1.00 44.62 225 GLU A O 1
ATOM 1828 N N . SER A 1 226 ? 0.334 2.860 -34.602 1.00 44.84 226 SER A N 1
ATOM 1829 C CA . SER A 1 226 ? 0.216 4.013 -33.691 1.00 44.84 226 SER A CA 1
ATOM 1830 C C . SER A 1 226 ? -0.930 4.975 -34.022 1.00 44.84 226 SER A C 1
ATOM 1832 O O . SER A 1 226 ? -1.290 5.769 -33.161 1.00 44.84 226 SER A O 1
ATOM 1834 N N . GLU A 1 227 ? -1.498 4.936 -35.231 1.00 41.62 227 GLU A N 1
ATOM 1835 C CA . GLU A 1 227 ? -2.654 5.778 -35.605 1.00 41.62 227 GLU A CA 1
ATOM 1836 C C . GLU A 1 227 ? -4.004 5.096 -35.304 1.00 41.62 227 GLU A C 1
ATOM 1838 O O . GLU A 1 227 ? -5.043 5.748 -35.312 1.00 41.62 227 GLU A O 1
ATOM 1843 N N . ALA A 1 228 ? -4.005 3.797 -34.976 1.00 43.50 228 ALA A N 1
ATOM 1844 C CA . ALA A 1 228 ? -5.208 3.073 -34.554 1.00 43.50 228 ALA A CA 1
ATOM 1845 C C . ALA A 1 228 ? -5.605 3.347 -33.087 1.00 43.50 228 ALA A C 1
ATOM 1847 O O . ALA A 1 228 ? -6.770 3.171 -32.737 1.00 43.50 228 ALA A O 1
ATOM 1848 N N . ASP A 1 229 ? -4.678 3.830 -32.251 1.00 41.72 229 ASP A N 1
ATOM 1849 C CA . ASP A 1 229 ? -4.933 4.120 -30.830 1.00 41.72 229 ASP A CA 1
ATOM 1850 C C . ASP A 1 229 ? -5.303 5.590 -30.551 1.00 41.72 229 ASP A C 1
ATOM 1852 O O . ASP A 1 229 ? -5.835 5.898 -29.483 1.00 41.72 229 ASP A O 1
ATOM 1856 N N . GLU A 1 230 ? -5.129 6.511 -31.509 1.00 41.50 230 GLU A N 1
ATOM 1857 C CA . GLU A 1 230 ? -5.585 7.907 -31.349 1.00 41.50 230 GLU A CA 1
ATOM 1858 C C . GL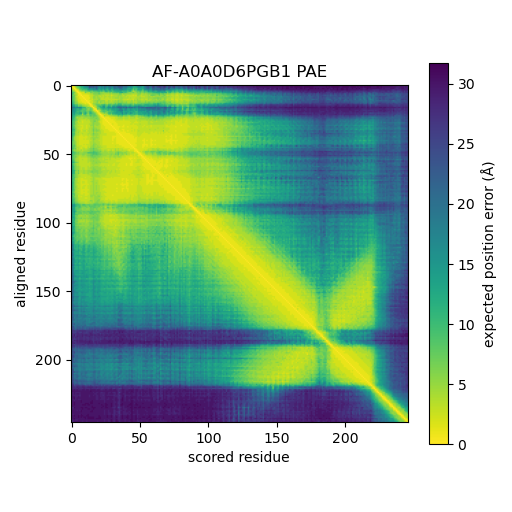U A 1 230 ? -7.123 8.047 -31.405 1.00 41.50 230 GLU A C 1
ATOM 1860 O O . GLU A 1 230 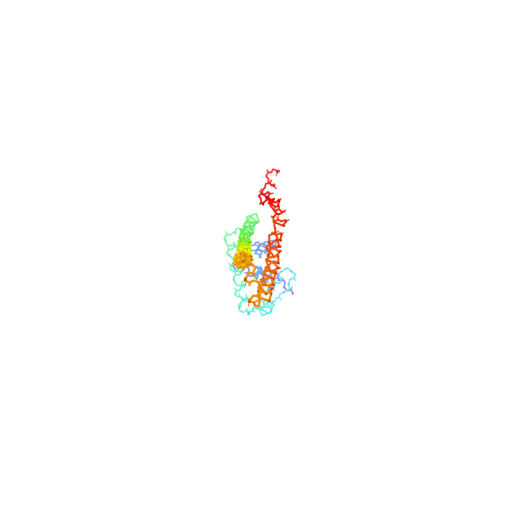? -7.671 9.073 -31.004 1.00 41.50 230 GLU A O 1
ATOM 1865 N N . GLY A 1 231 ? -7.843 6.990 -31.805 1.00 42.53 231 GLY A N 1
ATOM 1866 C CA . GLY A 1 231 ? -9.306 6.892 -31.720 1.00 42.53 231 GLY A CA 1
ATOM 1867 C C . GLY A 1 231 ? -9.852 6.399 -30.371 1.00 42.53 231 GLY A C 1
ATOM 1868 O O . GLY A 1 231 ? -11.069 6.366 -30.193 1.00 42.53 231 GLY A O 1
ATOM 1869 N N . ALA A 1 232 ? -8.990 6.022 -29.418 1.00 43.94 232 ALA A N 1
ATOM 1870 C CA . ALA A 1 232 ? -9.386 5.455 -28.123 1.00 43.94 232 ALA A CA 1
ATOM 1871 C C . ALA A 1 232 ? -9.180 6.407 -26.929 1.00 43.94 232 ALA A C 1
ATOM 1873 O O . ALA A 1 232 ? -9.260 5.988 -25.774 1.00 43.94 232 ALA A O 1
ATOM 1874 N N . LEU A 1 233 ? -9.003 7.709 -27.178 1.00 40.28 233 LEU A N 1
ATOM 1875 C CA . LEU A 1 233 ? -9.215 8.762 -26.175 1.00 40.28 233 LEU A CA 1
ATOM 1876 C C . LEU A 1 233 ? -10.724 9.013 -25.993 1.00 40.28 233 LEU A C 1
ATOM 1878 O O . LEU A 1 233 ? -11.240 10.112 -26.181 1.00 40.28 233 LEU A O 1
ATOM 1882 N N . ILE A 1 234 ? -11.449 7.959 -25.611 1.00 44.22 234 ILE A N 1
ATOM 1883 C CA . ILE A 1 234 ? -12.755 8.108 -24.979 1.00 44.22 234 ILE A CA 1
ATOM 1884 C C . ILE A 1 234 ? -12.483 8.648 -23.576 1.00 44.22 234 ILE A C 1
ATOM 1886 O O . ILE A 1 234 ? -11.966 7.948 -22.709 1.00 44.22 234 ILE A O 1
ATOM 1890 N N . SER A 1 235 ? -12.777 9.939 -23.428 1.00 40.72 235 SER A N 1
ATOM 1891 C CA . SER A 1 235 ? -13.250 10.619 -22.222 1.00 40.72 235 SER A CA 1
ATOM 1892 C C . SER A 1 235 ? -13.160 9.805 -20.923 1.00 40.72 235 SER A C 1
ATOM 1894 O O . SER A 1 235 ? -14.003 8.953 -20.645 1.00 40.72 235 SER A O 1
ATOM 1896 N N . TRP A 1 236 ? -12.184 10.146 -20.082 1.00 43.78 236 TRP A N 1
ATOM 1897 C CA . TRP A 1 236 ? -12.185 9.790 -18.659 1.00 43.78 236 TRP A CA 1
ATOM 1898 C C . TRP A 1 236 ? -12.975 10.800 -17.796 1.00 43.78 236 TRP A C 1
ATOM 1900 O O . TRP A 1 236 ? -12.854 10.765 -16.576 1.00 43.78 236 TRP A O 1
ATOM 1910 N N . ASP A 1 237 ? -13.805 11.663 -18.402 1.00 42.47 237 ASP A N 1
ATOM 1911 C CA . ASP A 1 237 ? -14.545 12.738 -17.709 1.00 42.47 237 ASP A CA 1
ATOM 1912 C C . ASP A 1 237 ? -16.066 12.492 -17.580 1.00 42.47 237 ASP A C 1
ATOM 1914 O O . ASP A 1 237 ? -16.804 13.385 -17.180 1.00 42.47 237 ASP A O 1
ATOM 1918 N N . ALA A 1 238 ? -16.578 11.288 -17.865 1.00 44.78 238 ALA A N 1
ATOM 1919 C CA . ALA A 1 238 ? -18.027 11.015 -17.855 1.00 44.78 238 ALA A CA 1
ATOM 1920 C C . ALA A 1 238 ? -18.513 10.066 -16.737 1.00 44.78 238 ALA A C 1
ATOM 1922 O O . ALA A 1 238 ? -19.440 9.289 -16.957 1.00 44.78 238 ALA A O 1
ATOM 1923 N N . ALA A 1 239 ? -17.905 10.098 -15.545 1.00 44.06 239 ALA A N 1
ATOM 1924 C CA . ALA A 1 239 ? -18.310 9.230 -14.426 1.00 44.06 239 ALA A CA 1
ATOM 1925 C C . ALA A 1 239 ? -18.817 9.953 -13.160 1.00 44.06 239 ALA A C 1
ATOM 1927 O O . ALA A 1 239 ? -19.062 9.272 -12.170 1.00 44.06 239 ALA A O 1
ATOM 1928 N N . ASP A 1 240 ? -19.031 11.277 -13.186 1.00 46.22 240 ASP A N 1
ATOM 1929 C CA . ASP A 1 240 ? -19.503 12.039 -12.009 1.00 46.22 240 ASP A CA 1
ATOM 1930 C C . ASP A 1 240 ? -20.845 12.794 -12.195 1.00 46.22 240 ASP A C 1
ATOM 1932 O O . ASP A 1 240 ? -21.273 13.507 -11.292 1.00 46.22 240 ASP A O 1
ATOM 1936 N N . GLU A 1 241 ? -21.591 12.592 -13.290 1.00 46.16 241 GLU A N 1
ATOM 1937 C CA . GLU A 1 241 ? -22.914 13.227 -13.494 1.00 46.16 241 GLU A CA 1
ATOM 1938 C C . GLU A 1 241 ? -24.066 12.223 -13.673 1.00 46.16 241 GLU A C 1
ATOM 1940 O O . GLU A 1 241 ? -24.856 12.323 -14.602 1.00 46.16 241 GLU A O 1
ATOM 1945 N N . VAL A 1 242 ? -24.218 11.251 -12.769 1.00 49.84 242 VAL A N 1
ATOM 1946 C CA . VAL A 1 242 ? -25.524 10.587 -12.571 1.00 49.84 242 VAL A CA 1
ATOM 1947 C C . VAL A 1 242 ? -25.727 10.271 -11.089 1.00 49.84 242 VAL A C 1
ATOM 1949 O O . VAL A 1 242 ? -25.692 9.113 -10.689 1.00 49.84 242 VAL A O 1
ATOM 1952 N N . ASN A 1 243 ?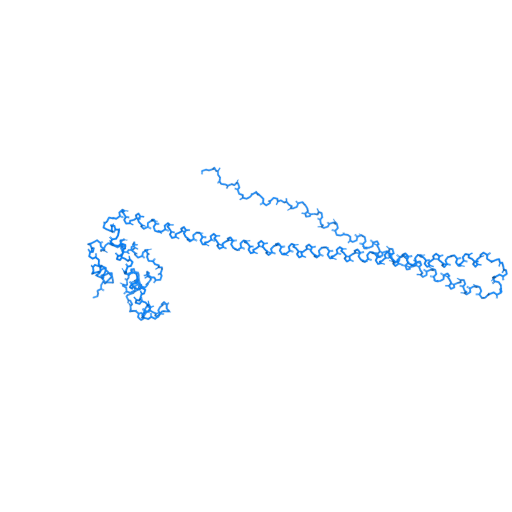 -25.911 11.299 -10.254 1.00 45.66 243 ASN A N 1
ATOM 1953 C CA . ASN A 1 243 ? -26.836 11.212 -9.116 1.00 45.66 243 ASN A CA 1
ATOM 1954 C C . ASN A 1 243 ? -27.162 12.608 -8.553 1.00 45.66 243 ASN A C 1
ATOM 1956 O O . ASN A 1 243 ? -26.626 13.041 -7.534 1.00 45.66 243 ASN A O 1
ATOM 1960 N N . SER A 1 244 ? -27.999 13.362 -9.258 1.00 44.16 244 SER A N 1
ATOM 1961 C CA . SER A 1 244 ? -28.631 14.584 -8.742 1.00 44.16 244 SER A CA 1
ATOM 1962 C C . SER A 1 244 ? -29.947 14.799 -9.482 1.00 44.16 244 SER A C 1
ATOM 1964 O O . SER A 1 244 ? -30.071 15.720 -10.279 1.00 44.16 244 SER A O 1
ATOM 1966 N N . ASN A 1 245 ? -30.877 13.862 -9.299 1.00 45.91 245 ASN A N 1
ATOM 1967 C CA . ASN A 1 245 ? -32.325 14.061 -9.384 1.00 45.91 245 ASN A CA 1
ATOM 1968 C C . ASN A 1 245 ? -33.012 12.723 -9.093 1.00 45.91 245 ASN A C 1
ATOM 1970 O O . ASN A 1 245 ? -33.217 11.933 -10.008 1.00 45.91 245 ASN A O 1
ATOM 1974 N N . GLU A 1 246 ? -33.311 12.489 -7.816 1.00 41.25 246 GLU A N 1
ATOM 1975 C CA . GLU A 1 246 ? -34.544 11.867 -7.300 1.00 41.25 246 GLU A CA 1
ATOM 1976 C C . GLU A 1 246 ? -34.584 12.002 -5.772 1.00 41.25 246 GLU A C 1
ATOM 1978 O O . GLU A 1 246 ? -33.544 11.750 -5.118 1.00 41.25 246 GLU A O 1
#

Secondary structure (DSSP, 8-state):
---HHHHHHHHHHHHH--S-TT-HHHHHHHHHTS-HHHHHHHHHHHT-SSPPP--HHHHHHHHT--HHHHHHHHHHHHHHHHHHHHHS-TT-HHHHHHHHHHHHHHHHHHHHHHHHHHHHHHHHHHHHHHHHHHHHHHHHHHHHHHHHHHHHHHHHHHHHHHHHHHHHHHHHHHHHHTS-THHHHHS-HHHHHHHHHHHHHHHHHHHHHHHHHHHHHHHS-THHHHSSSTT----S--SS-S-S--

Sequence (246 aa):
MDYPIASFVARLKKEGAIKSVDKADTIEGLLSTLTEQQEQIVRLRHGIGPYPTHTLAQIGDIVGLSKERVRQIENRAFRQFRWIIHHQDVDDELAFASYLKQRAAKSAAVEQQRQQAAISKIREVERKRHDKEQRAEARRTHARKAARERKLKQTESEYQGMKGQADIIQKKIAKIERRGWFARTILPHESKLAALHKKNEQLRQRIETATAILAQIVNNSPTSESEADEGALISWDAADEVNSNE